Protein AF-F0GBM0-F1 (afdb_monomer)

Foldseek 3Di:
DPVLADQKDWDQDPVGIKMKGWDADPLFLQTAKIWTAFDADPPRPPGDIWMWGFDAALQSFGAFIATPVRHTQKGFDADQLFQTPDIDGDDDPDPPPPDDPPDDDPDPDPPDPDDDDQDTGRLWGQDPVVRWTDQAPFTHDSVVNWTPDFQPVHCQLPPGRTHQAPGSSLDGDSRSGLQWGWAADPDPVAGIEIEHECVQLVFQLVQQVVQVVVPADQKWFFAQPQLVVLVCQQCVPPDDDPQWDWHWPVHSRTPSGHHPTDIDTGHPSSRVVVVRSVCVNCVPPDGGGIYGYHYDHD

Solvent-accessible surface area (backbone atoms only — not comparable to full-atom values): 16810 Å² total; per-residue (Å²): 93,56,89,84,42,72,38,56,50,75,47,81,56,99,90,43,71,40,41,38,38,48,40,54,43,88,80,50,60,29,61,40,34,40,37,40,49,51,66,64,52,100,86,40,93,76,61,61,63,48,48,34,38,47,42,56,49,93,52,26,30,62,32,34,31,21,40,84,89,66,48,72,39,32,42,43,44,62,47,87,46,64,35,70,80,42,76,48,73,53,74,78,74,77,82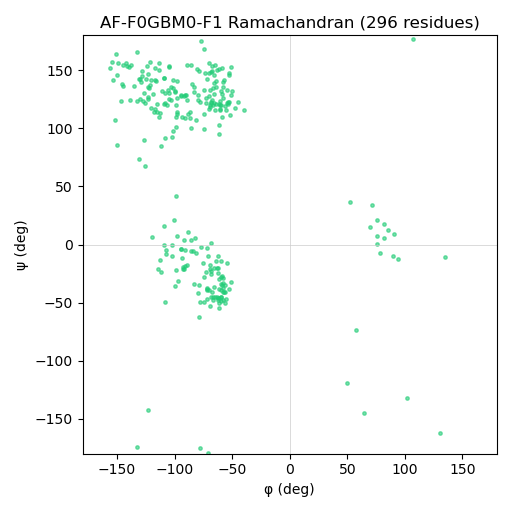,70,71,80,80,66,92,84,69,82,81,72,78,77,74,82,70,83,77,79,77,84,86,41,70,37,50,32,41,26,35,50,38,79,91,80,68,31,26,42,22,86,77,35,43,31,36,30,90,80,50,25,33,80,44,69,34,88,70,37,72,46,46,36,94,56,40,33,66,54,53,98,42,58,67,88,35,78,53,49,59,54,69,53,72,32,34,68,42,81,44,98,52,95,89,31,52,26,37,37,40,39,49,26,86,81,22,53,63,45,47,42,48,47,49,52,35,37,75,72,70,38,71,46,62,41,31,38,28,64,92,48,19,74,59,17,50,52,45,42,46,58,92,60,77,90,51,91,87,41,36,79,46,53,34,36,41,28,47,23,67,68,18,8,71,88,26,46,71,45,81,33,55,46,52,39,41,52,52,46,52,47,37,51,50,61,57,48,60,87,58,58,70,71,45,30,33,32,58,44,73,41,86,128

Secondary structure (DSSP, 8-state):
-BTTB--EEEEEETTEEEEEEEEE-TTSSSEEEEEE-----TT-TT---EEEEEEE-TTS-EEEEE-TTS-EEEEEEE-TTS-EEEEEE-PPPP-PPP--TT---PPPP----PPP--B-STT-EE-TTT--EEETTEEEETTTTEESSPPTTGGGG-S-TTB--S-TTT---SSS---EEEEE---SS-SEEEEEETTTSHHHHHHHHHHHHTT--SEEEB-GGGHHHHHHHHTTT---BTTBEEEEES-TTBTT-STT-EEEEE-HHHHHHHHHHHHHHTTTSPTT-EEEEEEE--

Mean predicted aligned error: 14.86 Å

Sequence (298 aa):
WDGMRLVQETYHDRRGEEALTYLYEANSYAPLARIDHATPAANDAEARDAVYYFHNDVSGLPEELTDADGELVWQARYKVWGNAVQEEWIARAPQQPAAAWGEVQTAATPGHVPRPQNLRFQGQYLDRETGLHYNTFRFYDPDIGRFINPDPIGLNGGHNLYRYTPNPITWIDPWGWAGCTLTKAKSKDYDYTLRLKRSEYPQTFGHISDAIGNGHADIVTVQRGSAKLNRKLSLAGIKTKAGMDRDEWPMAMFKEGGDGASVRYIDPSDNRGAGSSIGNALSDLPDGTRVKVEIFDE

Radius of gyration: 24.49 Å; Cα contacts (8 Å, |Δi|>4): 568; chains: 1; bounding box: 62×50×73 Å

Structure (mmCIF, N/CA/C/O backbone):
data_AF-F0GBM0-F1
#
_entry.id   AF-F0GBM0-F1
#
loop_
_atom_site.group_PDB
_atom_site.id
_atom_site.type_symbol
_atom_site.label_atom_id
_atom_site.label_alt_id
_atom_site.label_comp_id
_atom_site.label_asym_id
_atom_site.label_entity_id
_atom_site.label_seq_id
_atom_site.pdbx_PDB_ins_code
_atom_site.Cartn_x
_atom_site.Cartn_y
_atom_site.Cartn_z
_atom_site.occupancy
_atom_site.B_iso_or_equiv
_atom_site.auth_seq_id
_atom_site.auth_comp_id
_atom_site.auth_asym_id
_atom_site.auth_atom_id
_atom_site.pdbx_PDB_model_num
ATOM 1 N N . TRP A 1 1 ? 18.343 4.524 -3.487 1.00 80.00 1 TRP A N 1
ATOM 2 C CA . TRP A 1 1 ? 16.974 4.763 -2.992 1.00 80.00 1 TRP A CA 1
ATOM 3 C C . TRP A 1 1 ? 16.584 6.197 -3.300 1.00 80.00 1 TRP A C 1
ATOM 5 O O . TRP A 1 1 ? 17.441 7.064 -3.172 1.00 80.00 1 TRP A O 1
ATOM 15 N N . ASP A 1 2 ? 15.341 6.428 -3.718 1.00 73.69 2 ASP A N 1
ATOM 16 C CA . ASP A 1 2 ? 14.721 7.759 -3.794 1.00 73.69 2 ASP A CA 1
ATOM 17 C C . ASP A 1 2 ? 13.525 7.773 -2.840 1.00 73.69 2 ASP A C 1
ATOM 19 O O . ASP A 1 2 ? 12.586 6.980 -2.981 1.00 73.69 2 ASP A O 1
ATOM 23 N N . GLY A 1 3 ? 13.620 8.588 -1.789 1.00 77.00 3 GLY A N 1
ATOM 24 C CA . GLY A 1 3 ? 12.786 8.437 -0.601 1.00 77.00 3 GLY A CA 1
ATOM 25 C C . GLY A 1 3 ? 12.805 6.988 -0.099 1.00 77.00 3 GLY A C 1
ATOM 26 O O . GLY A 1 3 ? 13.861 6.442 0.219 1.00 77.00 3 GLY A O 1
ATOM 27 N N . MET A 1 4 ? 11.629 6.360 -0.074 1.00 72.56 4 MET A N 1
ATOM 28 C CA . MET A 1 4 ? 11.432 4.985 0.404 1.00 72.56 4 MET A C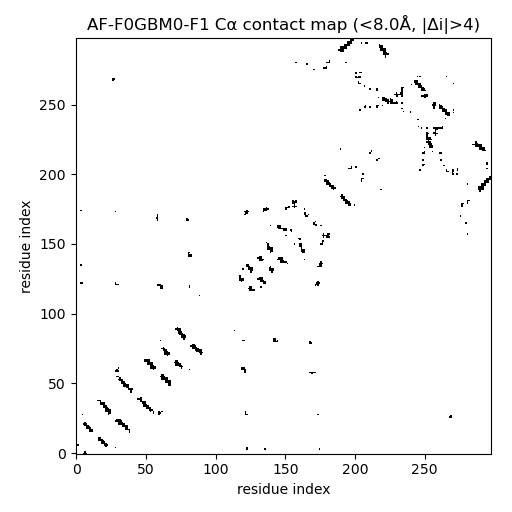A 1
ATOM 29 C C . MET A 1 4 ? 11.398 3.935 -0.717 1.00 72.56 4 MET A C 1
ATOM 31 O O . MET A 1 4 ? 11.086 2.778 -0.453 1.00 72.56 4 MET A O 1
ATOM 35 N N . ARG A 1 5 ? 11.682 4.307 -1.972 1.00 81.38 5 ARG A N 1
ATOM 36 C CA . ARG A 1 5 ? 11.683 3.374 -3.109 1.00 81.38 5 ARG A CA 1
ATOM 37 C C . ARG A 1 5 ? 13.102 2.994 -3.519 1.00 81.38 5 ARG A C 1
ATOM 39 O O . ARG A 1 5 ? 13.994 3.847 -3.619 1.00 81.38 5 ARG A O 1
ATOM 46 N N . LEU A 1 6 ? 13.321 1.704 -3.767 1.00 89.44 6 LEU A N 1
ATOM 47 C CA . LEU A 1 6 ? 14.599 1.208 -4.265 1.00 89.44 6 LEU A CA 1
ATOM 48 C C . LEU A 1 6 ? 14.723 1.580 -5.739 1.00 89.44 6 LEU A C 1
ATOM 50 O O . LEU A 1 6 ? 14.167 0.919 -6.594 1.00 89.44 6 LEU A O 1
ATOM 54 N N . VAL A 1 7 ? 15.452 2.646 -6.049 1.00 91.75 7 VAL A N 1
ATOM 55 C CA . VAL A 1 7 ? 15.632 3.069 -7.449 1.00 91.75 7 VAL A CA 1
ATOM 56 C C . VAL A 1 7 ? 16.739 2.300 -8.151 1.00 91.75 7 VAL A C 1
ATOM 58 O O . VAL A 1 7 ? 16.643 2.057 -9.347 1.00 91.75 7 VAL A O 1
ATOM 61 N N . GLN A 1 8 ? 17.795 1.927 -7.432 1.00 94.06 8 GLN A N 1
ATOM 62 C CA . GLN A 1 8 ? 18.944 1.285 -8.047 1.00 94.06 8 GLN A CA 1
ATOM 63 C C . GLN A 1 8 ? 19.683 0.391 -7.057 1.00 94.06 8 GLN A C 1
ATOM 65 O O . GLN A 1 8 ? 19.855 0.765 -5.894 1.00 94.06 8 GLN A O 1
ATOM 70 N N . GLU A 1 9 ? 20.148 -0.747 -7.555 1.00 91.94 9 GLU A N 1
ATOM 71 C CA . GLU A 1 9 ? 21.177 -1.573 -6.935 1.00 91.94 9 GLU A CA 1
ATOM 72 C C . GLU A 1 9 ? 22.459 -1.483 -7.749 1.00 91.94 9 GLU A C 1
ATOM 74 O O . GLU A 1 9 ? 22.417 -1.451 -8.977 1.00 91.94 9 GLU A O 1
ATOM 79 N N . THR A 1 10 ? 23.595 -1.483 -7.062 1.00 90.12 10 THR A N 1
ATOM 80 C CA . THR A 1 10 ? 24.907 -1.524 -7.698 1.00 90.12 10 THR A CA 1
ATOM 81 C C . THR A 1 10 ? 25.667 -2.728 -7.163 1.00 90.12 10 THR A C 1
ATOM 83 O O . THR A 1 10 ? 25.816 -2.897 -5.952 1.00 90.12 10 THR A O 1
ATOM 86 N N . TYR A 1 11 ? 26.153 -3.559 -8.075 1.00 84.44 11 TYR A N 1
ATOM 87 C CA . TYR A 1 11 ? 26.990 -4.711 -7.796 1.00 84.44 11 TYR A CA 1
ATOM 88 C C . TYR A 1 11 ? 28.423 -4.375 -8.185 1.00 84.44 11 TYR A C 1
ATOM 90 O O . TYR A 1 11 ? 28.690 -3.912 -9.291 1.00 84.44 11 TYR A O 1
ATOM 98 N N . HIS A 1 12 ? 29.351 -4.643 -7.272 1.00 82.94 12 HIS A N 1
ATOM 99 C CA . HIS A 1 12 ? 30.779 -4.542 -7.538 1.00 82.94 12 HIS A CA 1
ATOM 100 C C . HIS A 1 12 ? 31.378 -5.940 -7.475 1.00 82.94 12 HIS A C 1
ATOM 102 O O . HIS A 1 12 ? 31.473 -6.538 -6.402 1.00 82.94 12 HIS A O 1
ATOM 108 N N . ASP A 1 13 ? 31.783 -6.473 -8.623 1.00 74.12 13 ASP A N 1
ATOM 109 C CA . ASP A 1 13 ? 32.469 -7.756 -8.682 1.00 74.12 13 ASP A CA 1
ATOM 110 C C . ASP A 1 13 ? 33.721 -7.697 -9.568 1.00 74.12 13 ASP A C 1
ATOM 112 O O . ASP A 1 13 ? 34.163 -6.639 -10.017 1.00 74.12 13 ASP A O 1
ATOM 116 N N . ARG A 1 14 ? 34.360 -8.853 -9.783 1.00 69.12 14 ARG A N 1
ATOM 117 C CA . ARG A 1 14 ? 35.602 -8.945 -10.568 1.00 69.12 14 ARG A CA 1
ATOM 118 C C . ARG A 1 14 ? 35.433 -8.550 -12.042 1.00 69.12 14 ARG A C 1
ATOM 120 O O . ARG A 1 14 ? 36.444 -8.391 -12.719 1.00 69.12 14 ARG A O 1
ATOM 127 N N . ARG A 1 15 ? 34.200 -8.454 -12.546 1.00 65.25 15 ARG A N 1
ATOM 128 C CA . ARG A 1 15 ? 33.852 -8.074 -13.923 1.00 65.25 15 ARG A CA 1
ATOM 129 C C . ARG A 1 15 ? 33.577 -6.576 -14.066 1.00 65.25 15 ARG A C 1
ATOM 131 O O . ARG A 1 15 ? 33.546 -6.098 -15.193 1.00 65.25 15 ARG A O 1
ATOM 138 N N . GLY A 1 16 ? 33.450 -5.847 -12.958 1.00 71.75 16 GLY A N 1
ATOM 139 C CA . GLY A 1 16 ? 33.248 -4.404 -12.944 1.00 71.75 16 GLY A CA 1
ATOM 140 C C . GLY A 1 16 ? 32.092 -3.983 -12.046 1.00 71.75 16 GLY A C 1
ATOM 141 O O . GLY A 1 16 ? 31.663 -4.718 -11.155 1.00 71.75 16 GLY A O 1
ATOM 142 N N . GLU A 1 17 ? 31.632 -2.759 -12.280 1.00 80.00 17 GLU A N 1
ATOM 143 C CA . GLU A 1 17 ? 30.407 -2.230 -11.697 1.00 80.00 17 GLU A CA 1
ATOM 144 C C . GLU A 1 17 ? 29.236 -2.530 -12.635 1.00 80.00 17 GLU A C 1
ATOM 146 O O . GLU A 1 17 ? 29.291 -2.234 -13.832 1.00 80.00 17 GLU A O 1
ATOM 151 N N . GLU A 1 18 ? 28.189 -3.125 -12.079 1.00 82.31 18 GLU A N 1
ATOM 152 C CA . GLU A 1 18 ? 26.922 -3.374 -12.755 1.00 82.31 18 GLU A CA 1
ATOM 153 C C . GLU A 1 18 ? 25.811 -2.703 -11.956 1.00 82.31 18 GLU A C 1
ATOM 155 O O . GLU A 1 18 ? 25.765 -2.818 -10.729 1.00 82.31 18 GLU A O 1
ATOM 160 N N . ALA A 1 19 ? 24.913 -2.003 -12.641 1.00 89.62 19 ALA A N 1
ATOM 161 C CA . ALA A 1 19 ? 23.789 -1.327 -12.013 1.00 89.62 19 ALA A CA 1
ATOM 162 C C . ALA A 1 19 ? 22.465 -1.932 -12.491 1.00 89.62 19 ALA A C 1
ATOM 164 O O . ALA A 1 19 ? 22.296 -2.222 -13.672 1.00 89.62 19 ALA A O 1
ATOM 165 N N . LEU A 1 20 ? 21.512 -2.069 -11.574 1.00 93.00 20 LEU A N 1
ATOM 166 C CA . LEU A 1 20 ? 20.130 -2.453 -11.848 1.00 93.00 20 LEU A CA 1
ATOM 167 C C . LEU A 1 20 ? 19.231 -1.292 -11.440 1.00 93.00 20 LEU A C 1
ATOM 169 O O . LEU A 1 20 ? 19.191 -0.958 -10.258 1.00 93.00 20 LEU A O 1
ATOM 173 N N . THR A 1 21 ? 18.504 -0.679 -12.369 1.00 95.00 21 THR A N 1
ATOM 174 C CA . THR A 1 21 ? 17.532 0.382 -12.064 1.00 95.00 21 THR A CA 1
ATOM 175 C C . THR A 1 21 ? 16.116 -0.169 -12.067 1.00 95.00 21 THR A C 1
ATOM 177 O O . THR A 1 21 ? 15.721 -0.869 -12.995 1.00 95.00 21 THR A O 1
ATOM 180 N N . TYR A 1 22 ? 15.327 0.191 -11.059 1.00 95.50 22 TYR A N 1
ATOM 181 C CA . TYR A 1 22 ? 13.931 -0.210 -10.930 1.00 95.50 22 TYR A CA 1
ATOM 182 C C . TYR A 1 22 ? 12.999 0.952 -11.246 1.00 95.50 22 TYR A C 1
ATOM 184 O O . TYR A 1 22 ? 13.153 2.069 -10.747 1.00 95.50 22 TYR A O 1
ATOM 192 N N . LEU A 1 23 ? 11.995 0.656 -12.060 1.00 95.19 23 LEU A N 1
ATOM 193 C CA . LEU A 1 23 ? 10.883 1.531 -12.385 1.00 95.19 23 LEU A CA 1
ATOM 194 C C . LEU A 1 23 ? 9.627 0.977 -11.723 1.00 95.19 23 LEU A C 1
ATOM 196 O O . LEU A 1 23 ? 9.427 -0.234 -11.678 1.00 95.19 23 LEU A O 1
ATOM 200 N N . TYR A 1 24 ? 8.770 1.868 -11.242 1.00 92.81 24 TYR A N 1
ATOM 201 C CA . TYR A 1 24 ? 7.545 1.526 -10.524 1.00 92.81 24 TYR A CA 1
ATOM 202 C C . TYR A 1 24 ? 6.333 2.096 -11.244 1.00 92.81 24 TYR A C 1
ATOM 204 O O . TYR A 1 24 ? 6.436 3.090 -11.969 1.00 92.81 24 TYR A O 1
ATOM 212 N N . GLU A 1 25 ? 5.171 1.499 -11.001 1.00 90.25 25 GLU A N 1
ATOM 213 C CA . GLU A 1 25 ? 3.908 2.109 -11.396 1.00 90.25 25 GLU A CA 1
ATOM 214 C C . GLU A 1 25 ? 3.740 3.494 -10.742 1.00 90.25 25 GLU A C 1
ATOM 216 O O . GLU A 1 25 ? 4.272 3.788 -9.662 1.00 90.25 25 GLU A O 1
ATOM 221 N N . ALA A 1 26 ? 2.993 4.374 -11.412 1.00 81.00 26 ALA A N 1
ATOM 222 C CA . ALA A 1 26 ? 2.780 5.735 -10.938 1.00 81.00 26 ALA A CA 1
ATOM 223 C C . ALA A 1 26 ? 2.150 5.731 -9.536 1.00 81.00 26 ALA A C 1
ATOM 225 O O . ALA A 1 26 ? 1.108 5.118 -9.317 1.00 81.00 26 ALA A O 1
ATOM 226 N N . ASN A 1 27 ? 2.790 6.440 -8.601 1.00 73.75 27 ASN A N 1
ATOM 227 C CA . ASN A 1 27 ? 2.370 6.547 -7.199 1.00 73.75 27 ASN A CA 1
ATOM 228 C C . ASN A 1 27 ? 2.140 5.184 -6.520 1.00 73.75 27 ASN A C 1
ATOM 230 O O . ASN A 1 27 ? 1.241 5.029 -5.706 1.00 73.75 27 ASN A O 1
ATOM 234 N N . SER A 1 28 ? 2.957 4.189 -6.857 1.00 81.19 28 SER A N 1
ATOM 235 C CA . SER A 1 28 ? 2.875 2.840 -6.303 1.00 81.19 28 SER A CA 1
ATOM 236 C C . SER A 1 28 ? 4.256 2.343 -5.876 1.00 81.19 28 SER A C 1
ATOM 238 O O . SER A 1 28 ? 5.291 2.912 -6.244 1.00 81.19 28 SER A O 1
ATOM 240 N N . TYR A 1 29 ? 4.261 1.268 -5.091 1.00 85.94 29 TYR A N 1
ATOM 241 C CA . TYR A 1 29 ? 5.447 0.470 -4.781 1.00 85.94 29 TYR A CA 1
ATOM 242 C C . TYR A 1 29 ? 5.477 -0.834 -5.591 1.00 85.94 29 TYR A C 1
ATOM 244 O O . TYR A 1 29 ? 6.433 -1.598 -5.467 1.00 85.94 29 TYR A O 1
ATOM 252 N N . ALA A 1 30 ? 4.463 -1.082 -6.429 1.00 91.00 30 ALA A N 1
ATOM 253 C CA . ALA A 1 30 ? 4.453 -2.183 -7.382 1.00 91.00 30 ALA A CA 1
ATOM 254 C C . ALA A 1 30 ? 5.501 -1.926 -8.482 1.00 91.00 30 ALA A C 1
ATOM 256 O O . ALA A 1 30 ? 5.467 -0.866 -9.128 1.00 91.00 30 ALA A O 1
ATOM 257 N N . PRO A 1 31 ? 6.465 -2.840 -8.676 1.00 95.12 31 PRO A N 1
ATOM 258 C CA . PRO A 1 31 ? 7.494 -2.669 -9.687 1.00 95.12 31 PRO A CA 1
ATOM 259 C C . PRO A 1 31 ? 6.909 -2.857 -11.086 1.00 95.12 31 PRO A C 1
ATOM 261 O O . PRO A 1 31 ? 6.054 -3.704 -11.308 1.00 95.12 31 PRO A O 1
ATOM 264 N N . LEU A 1 32 ? 7.381 -2.056 -12.032 1.00 96.00 32 LEU A N 1
ATOM 265 C CA . LEU A 1 32 ? 6.931 -2.051 -13.421 1.00 96.00 32 LEU A CA 1
ATOM 266 C C . LEU A 1 32 ? 7.992 -2.642 -14.349 1.00 96.00 32 LEU A C 1
ATOM 268 O O . LEU A 1 32 ? 7.696 -3.501 -15.176 1.00 96.00 32 LEU A O 1
ATOM 272 N N . ALA A 1 33 ? 9.235 -2.181 -14.220 1.00 96.06 33 ALA A N 1
ATOM 273 C CA . ALA A 1 33 ? 10.338 -2.647 -15.051 1.00 96.06 33 ALA A CA 1
ATOM 274 C C . ALA A 1 33 ? 11.672 -2.594 -14.302 1.00 96.06 33 ALA A C 1
ATOM 276 O O . ALA A 1 33 ? 11.837 -1.822 -13.356 1.00 96.06 33 ALA A O 1
ATOM 277 N N . ARG A 1 34 ? 12.629 -3.409 -14.743 1.00 94.69 34 ARG A N 1
ATOM 278 C CA . ARG A 1 34 ? 14.030 -3.383 -14.318 1.00 94.69 34 ARG A CA 1
ATOM 279 C C . ARG A 1 34 ? 14.914 -3.159 -15.537 1.00 94.69 34 ARG A C 1
ATOM 281 O O . ARG A 1 34 ? 14.673 -3.753 -16.583 1.00 94.69 34 ARG A O 1
ATOM 288 N N . ILE A 1 35 ? 15.918 -2.309 -15.395 1.00 92.69 35 ILE A N 1
ATOM 289 C CA . ILE A 1 35 ? 16.931 -2.049 -16.414 1.00 92.69 35 ILE A CA 1
ATOM 290 C C . ILE A 1 35 ? 18.264 -2.519 -15.849 1.00 92.69 35 ILE A C 1
ATOM 292 O O . ILE A 1 35 ? 18.747 -1.953 -14.868 1.00 92.69 35 ILE A O 1
ATOM 296 N N . ASP A 1 36 ? 18.836 -3.549 -16.459 1.00 90.19 36 ASP A N 1
ATOM 297 C CA . ASP A 1 36 ? 20.177 -4.029 -16.152 1.00 90.19 36 ASP A CA 1
ATOM 298 C C . ASP A 1 36 ? 21.142 -3.292 -17.090 1.00 90.19 36 ASP A C 1
ATOM 300 O O . ASP A 1 36 ? 21.133 -3.510 -18.306 1.00 90.19 36 ASP A O 1
ATOM 304 N N . HIS A 1 37 ? 21.932 -2.378 -16.525 1.00 87.06 37 HIS A N 1
ATOM 305 C CA . HIS A 1 37 ? 22.841 -1.520 -17.283 1.00 87.06 37 HIS A CA 1
ATOM 306 C C . HIS A 1 37 ? 24.026 -2.325 -17.797 1.00 87.06 37 HIS A C 1
ATOM 308 O O . HIS A 1 37 ? 24.728 -2.980 -17.019 1.00 87.06 37 HIS A O 1
ATOM 314 N N . ALA A 1 38 ? 24.274 -2.259 -19.101 1.00 76.12 38 ALA A N 1
ATOM 315 C CA . ALA A 1 38 ? 25.374 -3.000 -19.692 1.00 76.12 38 ALA A CA 1
ATOM 316 C C . ALA A 1 38 ? 26.719 -2.349 -19.350 1.00 76.12 38 ALA A C 1
ATOM 318 O O . ALA A 1 38 ? 26.911 -1.147 -19.527 1.00 76.12 38 ALA A O 1
ATOM 319 N N . THR A 1 39 ? 27.690 -3.152 -18.913 1.00 67.38 39 THR A N 1
ATOM 320 C CA . THR A 1 39 ? 29.078 -2.699 -18.769 1.00 67.38 39 THR A CA 1
ATOM 321 C C . THR A 1 39 ? 29.790 -2.884 -20.116 1.00 67.38 39 THR A C 1
ATOM 323 O O . THR A 1 39 ? 29.977 -4.028 -20.539 1.00 67.38 39 THR A O 1
ATOM 326 N N . PRO A 1 40 ? 30.214 -1.813 -20.815 1.00 61.28 40 PRO A N 1
ATOM 327 C CA . PRO A 1 40 ? 30.902 -1.960 -22.092 1.00 61.28 40 PRO A CA 1
ATOM 328 C C . PRO A 1 40 ? 32.236 -2.680 -21.880 1.00 61.28 40 PRO A C 1
ATOM 330 O O . PRO A 1 40 ? 33.103 -2.203 -21.142 1.00 61.28 40 PRO A O 1
ATOM 333 N N . ALA A 1 41 ? 32.431 -3.829 -22.527 1.00 60.19 41 ALA A N 1
ATOM 334 C CA . ALA A 1 41 ? 33.762 -4.413 -22.615 1.00 60.19 41 ALA A CA 1
ATOM 335 C C . ALA A 1 41 ? 34.638 -3.510 -23.499 1.00 60.19 41 ALA A C 1
ATOM 337 O O . ALA A 1 41 ? 34.148 -2.903 -24.448 1.00 60.19 41 ALA A O 1
ATOM 338 N N . ALA A 1 42 ? 35.952 -3.463 -23.248 1.00 57.09 42 ALA A N 1
ATOM 339 C CA . ALA A 1 42 ? 36.892 -2.613 -23.998 1.00 57.09 42 ALA A CA 1
ATOM 340 C C . ALA A 1 42 ? 36.857 -2.808 -25.533 1.00 57.09 42 ALA A C 1
ATOM 342 O O . ALA A 1 42 ? 37.353 -1.959 -26.270 1.00 57.09 42 ALA A O 1
ATOM 343 N N . ASN A 1 43 ? 36.261 -3.909 -26.006 1.00 54.25 43 ASN A N 1
ATOM 344 C CA . ASN A 1 43 ? 36.183 -4.296 -27.411 1.00 54.25 43 ASN A CA 1
ATOM 345 C C . ASN A 1 43 ? 34.738 -4.420 -27.930 1.00 54.25 43 ASN A C 1
ATOM 347 O O . ASN A 1 43 ? 34.555 -4.885 -29.052 1.00 54.25 43 ASN A O 1
ATOM 351 N N . ASP A 1 44 ? 33.729 -4.055 -27.133 1.00 55.44 44 ASP A N 1
ATOM 352 C CA . ASP A 1 44 ? 32.318 -4.190 -27.500 1.00 55.44 44 ASP A CA 1
ATOM 353 C C . ASP A 1 44 ? 31.591 -2.850 -27.334 1.00 55.44 44 ASP A C 1
ATOM 355 O O . ASP A 1 44 ? 31.096 -2.495 -26.263 1.00 55.44 44 ASP A O 1
ATOM 359 N N . ALA A 1 45 ? 31.591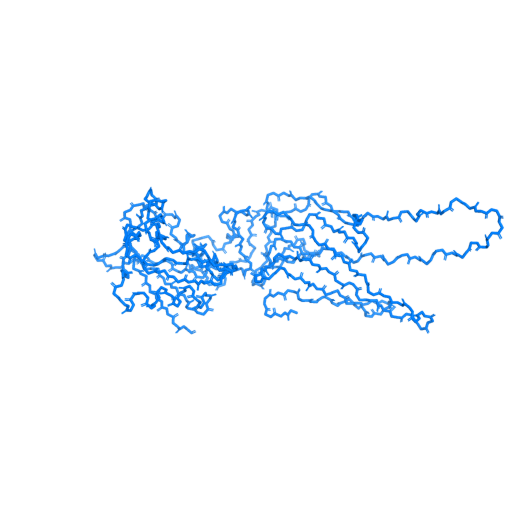 -2.070 -28.417 1.00 55.75 45 ALA A N 1
ATOM 360 C CA . ALA A 1 45 ? 30.957 -0.756 -28.481 1.00 55.75 45 ALA A CA 1
ATOM 361 C C . ALA A 1 45 ? 29.422 -0.828 -28.625 1.00 55.75 45 ALA A C 1
ATOM 363 O O . ALA A 1 45 ? 28.777 0.218 -28.657 1.00 55.75 45 ALA A O 1
ATOM 364 N N . GLU A 1 46 ? 28.840 -2.030 -28.720 1.00 58.56 46 GLU A N 1
ATOM 365 C CA . GLU A 1 46 ? 27.398 -2.249 -28.895 1.00 58.56 46 GLU A CA 1
ATOM 366 C C . GLU A 1 46 ? 26.716 -2.834 -27.650 1.00 58.56 46 GLU A C 1
ATOM 368 O O . GLU A 1 46 ? 25.579 -3.299 -27.737 1.00 58.56 46 GLU A O 1
ATOM 373 N N . ALA A 1 47 ? 27.366 -2.790 -26.484 1.00 64.69 47 ALA A N 1
ATOM 374 C CA . ALA A 1 47 ? 26.749 -3.187 -25.223 1.00 64.69 47 ALA A CA 1
ATOM 375 C C . ALA A 1 47 ? 25.454 -2.378 -24.982 1.00 64.69 47 ALA A C 1
ATOM 377 O O . ALA A 1 47 ? 25.480 -1.148 -24.918 1.00 64.69 47 ALA A O 1
ATOM 378 N N . ARG A 1 48 ? 24.312 -3.073 -24.892 1.00 72.69 48 ARG A N 1
ATOM 379 C CA . ARG A 1 48 ? 22.981 -2.482 -24.686 1.00 72.69 48 ARG A CA 1
ATOM 380 C C . ARG A 1 48 ? 22.392 -2.949 -23.370 1.00 72.69 48 ARG A C 1
ATOM 382 O O . ARG A 1 48 ? 22.499 -4.129 -23.042 1.00 72.69 48 ARG A O 1
ATOM 389 N N . ASP A 1 49 ? 21.719 -2.032 -22.689 1.00 85.38 49 ASP A N 1
ATOM 390 C CA . ASP A 1 49 ? 20.965 -2.334 -21.477 1.00 85.38 49 ASP A CA 1
ATOM 391 C C . ASP A 1 49 ? 19.900 -3.398 -21.753 1.00 85.38 49 ASP A C 1
ATOM 393 O O . ASP A 1 49 ? 19.229 -3.382 -22.792 1.00 85.38 49 ASP A O 1
ATOM 397 N N . ALA A 1 50 ? 19.731 -4.313 -20.803 1.00 86.12 50 ALA A N 1
ATOM 398 C CA . ALA A 1 50 ? 18.658 -5.293 -20.840 1.00 86.12 50 ALA A CA 1
ATOM 399 C C . ALA A 1 50 ? 17.467 -4.770 -20.033 1.00 86.12 50 ALA A C 1
ATOM 401 O O . ALA A 1 50 ? 17.611 -4.381 -18.875 1.00 86.12 50 ALA A O 1
ATOM 402 N N . VAL A 1 51 ? 16.282 -4.765 -20.644 1.00 90.50 51 VAL A N 1
ATOM 403 C CA . VAL A 1 51 ? 15.043 -4.320 -19.997 1.00 90.50 51 VAL A CA 1
ATOM 404 C C . VAL A 1 51 ? 14.162 -5.526 -19.711 1.00 90.50 51 VAL A C 1
ATOM 406 O O . VAL A 1 51 ? 13.897 -6.332 -20.603 1.00 90.50 51 VAL A O 1
ATOM 409 N N . TYR A 1 52 ? 13.687 -5.607 -18.473 1.00 93.75 52 TYR A N 1
ATOM 410 C CA . TYR A 1 52 ? 12.771 -6.630 -17.993 1.00 93.75 52 TYR A CA 1
ATOM 411 C C . TYR A 1 52 ? 11.488 -5.992 -17.470 1.00 93.75 52 TYR A C 1
ATOM 413 O O . TYR A 1 52 ? 11.532 -4.952 -16.812 1.00 93.75 52 TYR A O 1
ATOM 421 N N . TYR A 1 53 ? 10.353 -6.630 -17.718 1.00 96.38 53 TYR A N 1
ATOM 422 C CA . TYR A 1 53 ? 9.032 -6.167 -17.302 1.00 96.38 53 TYR A CA 1
ATOM 423 C C . TYR A 1 53 ? 8.473 -7.083 -16.228 1.00 96.38 53 TYR A C 1
ATOM 425 O O . TYR A 1 53 ? 8.507 -8.301 -16.379 1.00 96.38 53 TYR A O 1
ATOM 433 N N . PHE A 1 54 ? 7.968 -6.486 -15.154 1.00 97.12 54 PHE A N 1
ATOM 434 C CA . PHE A 1 54 ? 7.359 -7.214 -14.050 1.00 97.12 54 PHE A CA 1
ATOM 435 C C . PHE A 1 54 ? 5.905 -7.553 -14.343 1.00 97.12 54 PHE A C 1
ATOM 437 O O . PHE A 1 54 ? 5.129 -6.684 -14.742 1.00 97.12 54 PHE A O 1
ATOM 444 N N . HIS A 1 55 ? 5.528 -8.791 -14.036 1.00 96.31 55 HIS A N 1
ATOM 445 C CA . HIS A 1 55 ? 4.134 -9.202 -13.912 1.00 96.31 55 HIS A CA 1
ATOM 446 C C . HIS A 1 55 ? 3.877 -9.531 -12.447 1.00 96.31 55 HIS A C 1
ATOM 448 O O . HIS A 1 55 ? 4.476 -10.449 -11.881 1.00 96.31 55 HIS A O 1
ATOM 454 N N . ASN A 1 56 ? 3.034 -8.716 -11.821 1.00 94.81 56 ASN A N 1
ATOM 455 C CA . ASN A 1 56 ? 2.772 -8.782 -10.390 1.00 94.81 56 ASN A CA 1
ATOM 456 C C . ASN A 1 56 ? 1.405 -9.406 -10.104 1.00 94.81 56 ASN A C 1
ATOM 458 O O . ASN A 1 56 ? 0.468 -9.261 -10.894 1.00 94.81 56 ASN A O 1
ATOM 462 N N . ASP A 1 57 ? 1.264 -10.004 -8.923 1.00 90.56 57 ASP A N 1
ATOM 463 C CA . ASP A 1 57 ? -0.041 -10.387 -8.394 1.00 90.56 57 ASP A CA 1
ATOM 464 C C . ASP A 1 57 ? -0.877 -9.159 -7.957 1.00 90.56 57 ASP A C 1
ATOM 466 O O . ASP A 1 57 ? -0.455 -8.001 -8.026 1.00 90.56 57 ASP A O 1
ATOM 470 N N . VAL A 1 58 ? -2.085 -9.407 -7.437 1.00 84.56 58 VAL A N 1
ATOM 471 C CA . VAL A 1 58 ? -3.003 -8.351 -6.962 1.00 84.56 58 VAL A CA 1
ATOM 472 C C . VAL A 1 58 ? -2.472 -7.523 -5.786 1.00 84.56 58 VAL A C 1
ATOM 474 O O . VAL A 1 58 ? -2.975 -6.427 -5.539 1.00 84.56 58 VAL A O 1
ATOM 477 N N . SER A 1 59 ? -1.488 -8.040 -5.050 1.00 82.56 59 SER A N 1
ATOM 478 C CA . SER A 1 59 ? -0.818 -7.355 -3.942 1.00 82.56 59 SER A CA 1
ATOM 479 C C . SER A 1 59 ? 0.414 -6.566 -4.404 1.00 82.56 59 SER A C 1
ATOM 481 O O . SER A 1 59 ? 0.999 -5.820 -3.615 1.00 82.56 59 SER A O 1
ATOM 483 N N . GLY A 1 60 ? 0.784 -6.666 -5.686 1.00 89.62 60 GLY A N 1
ATOM 484 C CA . GLY A 1 60 ? 1.986 -6.069 -6.261 1.00 89.62 60 GLY A CA 1
ATOM 485 C C . GLY A 1 60 ? 3.253 -6.900 -6.032 1.00 89.62 60 GLY A C 1
ATOM 486 O O . GLY A 1 60 ? 4.347 -6.353 -6.145 1.00 89.62 60 GLY A O 1
ATOM 487 N N . LEU A 1 61 ? 3.115 -8.183 -5.680 1.00 92.75 61 LEU A N 1
ATOM 488 C CA . LEU A 1 61 ? 4.219 -9.127 -5.514 1.00 92.75 61 LEU A CA 1
ATOM 489 C C . LEU A 1 61 ? 4.673 -9.646 -6.892 1.00 92.75 61 LEU A C 1
ATOM 491 O O . LEU A 1 61 ? 3.840 -10.189 -7.618 1.00 92.75 61 LEU A O 1
ATOM 495 N N . PRO A 1 62 ? 5.961 -9.524 -7.259 1.00 96.12 62 PRO A N 1
ATOM 496 C CA . PRO A 1 62 ? 6.484 -10.030 -8.531 1.00 96.12 62 PRO A CA 1
ATOM 497 C C . PRO A 1 62 ? 6.339 -11.543 -8.700 1.00 96.12 62 PRO A C 1
ATOM 499 O O . PRO A 1 62 ? 7.008 -12.289 -7.985 1.00 96.12 62 PRO A O 1
ATOM 502 N N . GLU A 1 63 ? 5.547 -11.999 -9.672 1.00 95.62 63 GLU A N 1
ATOM 503 C CA . GLU A 1 63 ? 5.411 -13.424 -10.020 1.00 95.62 63 GLU A CA 1
ATOM 504 C C . GLU A 1 63 ? 6.247 -13.802 -11.243 1.00 95.62 63 GLU A C 1
ATOM 506 O O . GLU A 1 63 ? 6.818 -14.890 -11.267 1.00 95.62 63 GLU A O 1
ATOM 511 N N . GLU A 1 64 ? 6.379 -12.910 -12.227 1.00 96.25 64 GLU A N 1
ATOM 512 C CA . GLU A 1 64 ? 7.112 -13.184 -13.468 1.00 96.25 64 GLU A CA 1
ATOM 513 C C . GLU A 1 64 ? 7.918 -11.964 -13.943 1.00 96.25 64 GLU A C 1
ATOM 515 O O . GLU A 1 64 ? 7.569 -10.812 -13.665 1.00 96.25 64 GLU A O 1
ATOM 520 N N . LEU A 1 65 ? 8.994 -12.221 -14.693 1.00 94.94 65 LEU A N 1
ATOM 521 C CA . LEU A 1 65 ? 9.690 -11.224 -15.505 1.00 94.94 65 LEU A CA 1
ATOM 522 C C . LEU A 1 65 ? 9.726 -11.674 -16.960 1.00 94.94 65 LEU A C 1
ATOM 524 O O . LEU A 1 65 ? 10.111 -12.812 -17.244 1.00 94.94 65 LEU A O 1
ATOM 528 N N . THR A 1 66 ? 9.436 -10.753 -17.873 1.00 93.62 66 THR A N 1
ATOM 529 C CA . THR A 1 66 ? 9.672 -10.944 -19.310 1.00 93.62 66 THR A CA 1
ATOM 530 C C . THR A 1 66 ? 10.740 -9.995 -19.833 1.00 93.62 66 THR A C 1
ATOM 532 O O . THR A 1 66 ? 10.882 -8.892 -19.311 1.00 93.62 66 THR A O 1
ATOM 535 N N . ASP A 1 67 ? 11.478 -10.394 -20.865 1.00 90.06 67 ASP A N 1
ATOM 536 C CA . ASP A 1 67 ? 12.403 -9.505 -21.576 1.00 90.06 67 ASP A CA 1
ATOM 537 C C . ASP A 1 67 ? 11.677 -8.549 -22.549 1.00 90.06 67 ASP A C 1
ATOM 539 O O . ASP A 1 67 ? 10.444 -8.484 -22.599 1.00 90.06 67 ASP A O 1
ATOM 543 N N . ALA A 1 68 ? 12.452 -7.778 -23.319 1.00 87.06 68 ALA A N 1
ATOM 544 C CA . ALA A 1 68 ? 11.943 -6.835 -24.316 1.00 87.06 68 ALA A CA 1
ATOM 545 C C . ALA A 1 68 ? 11.222 -7.487 -25.508 1.00 87.06 68 ALA A C 1
ATOM 547 O O . ALA A 1 68 ? 10.425 -6.814 -26.164 1.00 87.06 68 ALA A O 1
ATOM 548 N N . ASP A 1 69 ? 11.464 -8.774 -25.765 1.00 86.75 69 ASP A N 1
ATOM 549 C CA . ASP A 1 69 ? 10.754 -9.548 -26.785 1.00 86.75 69 ASP A CA 1
ATOM 550 C C . ASP A 1 69 ? 9.443 -10.147 -26.229 1.00 86.75 69 ASP A C 1
ATOM 552 O O . ASP A 1 69 ? 8.640 -10.696 -26.984 1.00 86.75 69 ASP A O 1
ATOM 556 N N . GLY A 1 70 ? 9.191 -9.998 -24.921 1.00 86.00 70 GLY A N 1
ATOM 557 C CA . GLY A 1 70 ? 8.028 -10.547 -24.224 1.00 86.00 70 GLY A CA 1
ATOM 558 C C . GLY A 1 70 ? 8.217 -11.991 -23.760 1.00 86.00 70 GLY A C 1
ATOM 559 O O . GLY A 1 70 ? 7.247 -12.632 -23.358 1.00 86.00 70 GLY A O 1
ATOM 560 N N . GLU A 1 71 ? 9.443 -12.511 -23.798 1.00 89.56 71 GLU A N 1
ATOM 561 C CA . GLU A 1 71 ? 9.743 -13.884 -23.405 1.00 89.56 71 GLU A CA 1
ATOM 562 C C . GLU A 1 71 ? 9.949 -13.987 -21.894 1.00 89.56 71 GLU A C 1
ATOM 564 O O . GLU A 1 71 ? 10.603 -13.142 -21.285 1.00 89.56 71 GLU A O 1
ATOM 569 N N . LEU A 1 72 ? 9.409 -15.042 -21.281 1.00 89.94 72 LEU A N 1
ATOM 570 C CA . LEU A 1 72 ? 9.524 -15.290 -19.844 1.00 89.94 72 LEU A CA 1
ATOM 571 C C . LEU A 1 72 ? 10.969 -15.658 -19.470 1.00 89.94 72 LEU A C 1
ATOM 573 O O . LEU A 1 72 ? 11.496 -16.672 -19.928 1.00 89.94 72 LEU A O 1
ATOM 577 N N . VAL A 1 73 ? 11.593 -14.862 -18.598 1.00 90.00 73 VAL A N 1
ATOM 578 C CA . VAL A 1 73 ? 12.995 -15.044 -18.171 1.00 90.00 73 VAL A CA 1
ATOM 579 C C . VAL A 1 73 ? 13.144 -15.400 -16.697 1.00 90.00 73 VAL A C 1
ATOM 581 O O . VAL A 1 73 ? 14.157 -15.975 -16.303 1.00 90.00 73 VAL A O 1
ATOM 584 N N . TRP A 1 74 ? 12.147 -15.097 -15.871 1.00 93.62 74 TRP A N 1
ATOM 585 C CA . TRP A 1 74 ? 12.130 -15.451 -14.455 1.00 93.62 74 TRP A CA 1
ATOM 586 C C . TRP A 1 74 ? 10.700 -15.648 -13.986 1.00 93.62 74 TRP A C 1
ATOM 588 O O . TRP A 1 74 ? 9.799 -14.945 -14.441 1.00 93.62 74 TRP A O 1
ATOM 598 N N . GLN A 1 75 ? 10.509 -16.575 -13.055 1.00 94.94 75 GLN A N 1
ATOM 599 C CA . GLN A 1 75 ? 9.236 -16.754 -12.375 1.00 94.94 75 GLN A CA 1
ATOM 600 C C . GLN A 1 75 ? 9.426 -17.173 -10.920 1.00 94.94 75 GLN A C 1
ATOM 602 O O . GLN A 1 75 ? 10.418 -17.816 -10.555 1.00 94.94 75 GLN A O 1
ATOM 607 N N . ALA A 1 76 ? 8.433 -16.861 -10.097 1.00 94.00 76 ALA A N 1
ATOM 608 C CA . ALA A 1 76 ? 8.363 -17.277 -8.712 1.00 94.00 76 ALA A CA 1
ATOM 609 C C . ALA A 1 76 ? 6.935 -17.627 -8.288 1.00 94.00 76 ALA A C 1
ATOM 611 O O . ALA A 1 76 ? 5.947 -17.171 -8.855 1.00 94.00 76 ALA A O 1
ATOM 612 N N . ARG A 1 77 ? 6.831 -18.453 -7.245 1.00 91.88 77 ARG A N 1
ATOM 613 C CA . ARG A 1 77 ? 5.570 -18.766 -6.567 1.00 91.88 77 ARG A CA 1
ATOM 614 C C . ARG A 1 77 ? 5.732 -18.568 -5.079 1.00 91.88 77 ARG A C 1
ATOM 616 O O . ARG A 1 77 ? 6.732 -19.000 -4.503 1.00 91.88 77 ARG A O 1
ATOM 623 N N . TYR A 1 78 ? 4.711 -18.004 -4.447 1.00 91.69 78 TYR A N 1
ATOM 624 C CA . TYR A 1 78 ? 4.773 -17.612 -3.045 1.00 91.69 78 TYR A CA 1
ATOM 625 C C . TYR A 1 78 ? 3.668 -18.248 -2.210 1.00 91.69 78 TYR A C 1
ATOM 627 O O . TYR A 1 78 ? 2.582 -18.576 -2.687 1.00 91.69 78 TYR A O 1
ATOM 635 N N . LYS A 1 79 ? 3.948 -18.401 -0.918 1.00 89.19 79 LYS A N 1
ATOM 636 C CA . LYS A 1 79 ? 2.916 -18.591 0.103 1.00 89.19 79 LYS A CA 1
ATOM 637 C C . LYS A 1 79 ? 2.206 -17.262 0.369 1.00 89.19 79 LYS A C 1
ATOM 639 O O . LYS A 1 79 ? 2.707 -16.193 0.043 1.00 89.19 79 LYS A O 1
ATOM 644 N N . VAL A 1 80 ? 1.088 -17.342 1.089 1.00 84.06 80 VAL A N 1
ATOM 645 C CA . VAL A 1 80 ? 0.236 -16.198 1.474 1.00 84.06 80 VAL A CA 1
ATOM 646 C C . VAL A 1 80 ? 1.006 -15.041 2.127 1.00 84.06 80 VAL A C 1
ATOM 648 O O . VAL A 1 80 ? 0.631 -13.888 1.959 1.00 84.06 80 VAL A O 1
ATOM 651 N N . TRP A 1 81 ? 2.075 -15.338 2.867 1.00 86.56 81 TRP A N 1
ATOM 652 C CA . TRP A 1 81 ? 2.897 -14.347 3.569 1.00 86.56 81 TRP A CA 1
ATOM 653 C C . TRP A 1 81 ? 4.200 -14.003 2.831 1.00 86.56 81 TRP A C 1
ATOM 655 O O . TRP A 1 81 ? 5.148 -13.509 3.426 1.00 86.56 81 TRP A O 1
ATOM 665 N N . GLY A 1 82 ? 4.262 -14.249 1.522 1.00 87.50 82 GLY A N 1
ATOM 666 C CA . GLY A 1 82 ? 5.359 -13.776 0.676 1.00 87.50 82 GLY A CA 1
ATOM 667 C C . GLY A 1 82 ? 6.616 -14.644 0.700 1.00 87.50 82 GLY A C 1
ATOM 668 O O . GLY A 1 82 ? 7.604 -14.276 0.073 1.00 87.50 82 GLY A O 1
ATOM 669 N N . ASN A 1 83 ? 6.606 -15.802 1.373 1.00 90.00 83 ASN A N 1
ATOM 670 C CA . ASN A 1 83 ? 7.721 -16.749 1.278 1.00 90.00 83 ASN A CA 1
ATOM 671 C C . ASN A 1 83 ? 7.697 -17.434 -0.099 1.00 90.00 83 ASN A C 1
ATOM 673 O O . ASN A 1 83 ? 6.707 -18.088 -0.438 1.00 90.00 83 ASN A O 1
ATOM 677 N N . ALA A 1 84 ? 8.786 -17.307 -0.859 1.00 87.31 84 ALA A N 1
ATOM 678 C CA . ALA A 1 84 ? 8.977 -17.978 -2.137 1.00 87.31 84 ALA A CA 1
ATOM 679 C C . ALA A 1 84 ? 9.162 -19.496 -1.951 1.00 87.31 84 ALA A C 1
ATOM 681 O O . ALA A 1 84 ? 10.122 -19.961 -1.342 1.00 87.31 84 ALA A O 1
ATOM 682 N N . VAL A 1 85 ? 8.249 -20.289 -2.513 1.00 89.00 85 VAL A N 1
ATOM 683 C CA . VAL A 1 85 ? 8.363 -21.761 -2.567 1.00 89.00 85 VAL A CA 1
ATOM 684 C C . VAL A 1 85 ? 9.039 -22.253 -3.839 1.00 89.00 85 VAL A C 1
ATOM 686 O O . VAL A 1 85 ? 9.536 -23.375 -3.873 1.00 89.00 85 VAL A O 1
ATOM 689 N N . GLN A 1 86 ? 9.048 -21.422 -4.876 1.00 87.00 86 GLN A N 1
ATOM 690 C CA . GLN A 1 86 ? 9.748 -21.659 -6.128 1.00 87.00 86 GLN A CA 1
ATOM 691 C C . GLN A 1 86 ? 10.255 -20.315 -6.643 1.00 87.00 86 GLN A C 1
ATOM 693 O O . GLN A 1 86 ? 9.521 -19.331 -6.603 1.00 87.00 86 GLN A O 1
ATOM 698 N N . GLU A 1 87 ? 11.495 -20.292 -7.117 1.00 89.94 87 GLU A N 1
ATOM 699 C CA . GLU A 1 87 ? 12.109 -19.160 -7.803 1.00 89.94 87 GLU A CA 1
ATOM 700 C C . GLU A 1 87 ? 13.071 -19.731 -8.847 1.00 89.94 87 GLU A C 1
ATOM 702 O O . GLU A 1 87 ? 13.957 -20.516 -8.500 1.00 89.94 87 GLU A O 1
ATOM 707 N N . GLU A 1 88 ? 12.903 -19.371 -10.118 1.00 88.31 88 GLU A N 1
ATOM 708 C CA . GLU A 1 88 ? 13.768 -19.867 -11.187 1.00 88.31 88 GLU A CA 1
ATOM 709 C C . GLU A 1 88 ? 13.993 -18.829 -12.286 1.00 88.31 88 GLU A C 1
ATOM 711 O O . GLU A 1 88 ? 13.073 -18.141 -12.723 1.00 88.31 88 GLU A O 1
ATOM 716 N N . TRP A 1 89 ? 15.243 -18.750 -12.746 1.00 85.19 89 TRP A N 1
ATOM 717 C CA . TRP A 1 89 ? 15.607 -18.071 -13.984 1.00 85.19 89 TRP A CA 1
ATOM 718 C C . TRP A 1 89 ? 15.521 -19.070 -15.133 1.00 85.19 89 TRP A C 1
ATOM 720 O O . TRP A 1 89 ? 16.163 -20.124 -15.103 1.00 85.19 89 TRP A O 1
ATOM 730 N N . ILE A 1 90 ? 14.740 -18.734 -16.151 1.00 81.62 90 ILE A N 1
ATOM 731 C CA . ILE A 1 90 ? 14.548 -19.568 -17.330 1.00 81.62 90 ILE A CA 1
ATOM 732 C C . ILE A 1 90 ? 15.674 -19.237 -18.306 1.00 81.62 90 ILE A C 1
ATOM 734 O O . ILE A 1 90 ? 15.664 -18.222 -19.000 1.00 81.62 90 ILE A O 1
ATOM 738 N N . ALA A 1 91 ? 16.698 -20.089 -18.332 1.00 61.62 91 ALA A N 1
ATOM 739 C CA . ALA A 1 91 ? 17.783 -19.955 -19.292 1.00 61.62 91 ALA A CA 1
ATOM 740 C C . ALA A 1 91 ? 17.262 -20.244 -20.708 1.00 61.62 91 ALA A C 1
ATOM 742 O O . ALA A 1 91 ? 16.775 -21.345 -20.981 1.00 61.62 91 ALA A O 1
ATOM 743 N N . ARG A 1 92 ? 17.445 -19.307 -21.649 1.00 56.56 92 ARG A N 1
ATOM 744 C CA . ARG A 1 92 ? 17.429 -19.668 -23.072 1.00 56.56 92 ARG A CA 1
ATOM 745 C C . ARG A 1 92 ? 18.567 -20.664 -23.304 1.00 56.56 92 ARG A C 1
ATOM 747 O O . ARG A 1 92 ? 19.740 -20.306 -23.212 1.00 56.56 92 ARG A O 1
ATOM 754 N N . ALA A 1 93 ? 18.237 -21.894 -23.695 1.00 39.31 93 ALA A N 1
ATOM 755 C CA . ALA A 1 93 ? 19.099 -22.570 -24.653 1.00 39.31 93 ALA A CA 1
ATOM 756 C C . ALA A 1 93 ? 19.059 -21.690 -25.911 1.00 39.31 93 ALA A C 1
ATOM 758 O O . ALA A 1 93 ? 17.954 -21.432 -26.399 1.00 39.31 93 ALA A O 1
ATOM 759 N N . PRO A 1 94 ? 20.187 -21.152 -26.410 1.00 41.16 94 PRO A N 1
ATOM 760 C CA . PRO A 1 94 ? 20.151 -20.403 -27.655 1.00 41.16 94 PRO A CA 1
ATOM 761 C C . PRO A 1 94 ? 19.498 -21.306 -28.702 1.00 41.16 94 PRO A C 1
ATOM 763 O O . PRO A 1 94 ? 19.974 -22.422 -28.927 1.00 41.16 94 PRO A O 1
ATOM 766 N N . GLN A 1 95 ? 18.381 -20.867 -29.292 1.00 39.38 95 GLN A N 1
ATOM 767 C CA . GLN A 1 95 ? 17.855 -21.521 -30.482 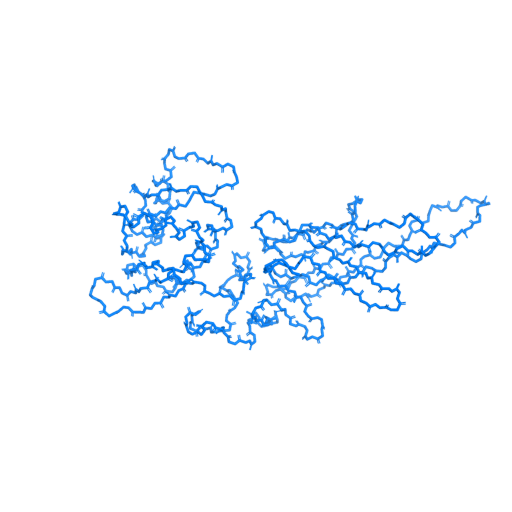1.00 39.38 95 GLN A CA 1
ATOM 768 C C . GLN A 1 95 ? 18.937 -21.368 -31.545 1.00 39.38 95 GLN A C 1
ATOM 770 O O . GLN A 1 95 ? 19.064 -20.322 -32.174 1.00 39.38 95 GLN A O 1
ATOM 775 N N . GLN A 1 96 ? 19.783 -22.387 -31.687 1.00 39.56 96 GLN A N 1
ATOM 776 C CA . GLN A 1 96 ? 20.678 -22.473 -32.822 1.00 39.56 96 GLN A CA 1
ATOM 777 C C . GLN A 1 96 ? 19.778 -22.530 -34.058 1.00 39.56 96 GLN A C 1
ATOM 779 O O . GLN A 1 96 ? 18.979 -23.468 -34.161 1.00 39.56 96 GLN A O 1
ATOM 784 N N . PRO A 1 97 ? 19.867 -21.578 -35.004 1.00 41.25 97 PRO A N 1
ATOM 785 C CA . PRO A 1 97 ? 19.351 -21.856 -36.331 1.00 41.25 97 PRO A CA 1
ATOM 786 C C . PRO A 1 97 ? 20.034 -23.144 -36.803 1.00 41.25 97 PRO A C 1
ATOM 788 O O . PRO A 1 97 ? 21.239 -23.318 -36.601 1.00 41.25 97 PRO A O 1
ATOM 791 N N . ALA A 1 98 ? 19.252 -24.085 -37.338 1.00 42.44 98 ALA A N 1
ATOM 792 C CA . ALA A 1 98 ? 19.770 -25.352 -37.840 1.00 42.44 98 ALA A CA 1
ATOM 793 C C . ALA A 1 98 ? 20.988 -25.063 -38.727 1.00 42.44 98 ALA A C 1
ATOM 795 O O . ALA A 1 98 ? 20.862 -24.332 -39.708 1.00 42.44 98 ALA A O 1
ATOM 796 N N . ALA A 1 99 ? 22.161 -25.566 -38.329 1.00 44.22 99 ALA A N 1
ATOM 797 C CA . ALA A 1 99 ? 23.428 -25.205 -38.949 1.00 44.22 99 ALA A CA 1
ATOM 798 C C . ALA A 1 99 ? 23.351 -25.385 -40.473 1.00 44.22 99 ALA A C 1
ATOM 800 O O . ALA A 1 99 ? 23.262 -26.510 -40.977 1.00 44.22 99 ALA A O 1
ATOM 801 N N . ALA A 1 100 ? 23.392 -24.275 -41.210 1.00 48.09 100 ALA A N 1
ATOM 802 C CA . ALA A 1 100 ? 23.696 -24.310 -42.627 1.00 48.09 100 ALA A CA 1
ATOM 803 C C . ALA A 1 100 ? 25.152 -24.776 -42.752 1.00 48.09 100 ALA A C 1
ATOM 805 O O . ALA A 1 100 ? 26.063 -24.199 -42.156 1.00 48.09 100 ALA A O 1
ATOM 806 N N . TRP A 1 101 ? 25.370 -25.878 -43.467 1.00 37.84 101 TRP A N 1
ATOM 807 C CA . TRP A 1 101 ? 26.698 -26.452 -43.659 1.00 37.84 101 TRP A CA 1
ATOM 808 C C . TRP A 1 101 ? 27.613 -25.419 -44.334 1.00 37.84 101 TRP A C 1
ATOM 810 O O . TRP A 1 101 ? 27.437 -25.131 -45.515 1.00 37.84 101 TRP A O 1
ATOM 820 N N . GLY A 1 102 ? 28.588 -24.878 -43.596 1.00 48.16 102 GLY A N 1
ATOM 821 C CA . GLY A 1 102 ? 29.623 -23.991 -44.142 1.00 48.16 102 GLY A CA 1
ATOM 822 C C . GLY A 1 102 ? 29.933 -22.731 -43.332 1.00 48.16 102 GLY A C 1
ATOM 823 O O . GLY A 1 102 ? 30.945 -22.094 -43.612 1.00 48.16 102 GLY A O 1
ATOM 824 N N . GLU A 1 103 ? 29.133 -22.373 -42.324 1.00 45.94 103 GLU A N 1
ATOM 825 C CA . GLU A 1 103 ? 29.420 -21.201 -41.486 1.00 45.94 103 GLU A CA 1
ATOM 826 C C . GLU A 1 103 ? 30.288 -21.565 -40.273 1.00 45.94 103 GLU A C 1
ATOM 828 O O . GLU A 1 103 ? 30.009 -22.508 -39.528 1.00 45.94 103 GLU A O 1
ATOM 833 N N . VAL A 1 104 ? 31.379 -20.815 -40.085 1.00 43.59 104 VAL A N 1
ATOM 834 C CA . VAL A 1 104 ? 32.235 -20.913 -38.899 1.00 43.59 104 VAL A CA 1
ATOM 835 C C . VAL A 1 104 ? 31.407 -20.481 -37.693 1.00 43.59 104 VAL A C 1
ATOM 837 O O . VAL A 1 104 ? 31.005 -19.325 -37.601 1.00 43.59 104 VAL A O 1
ATOM 840 N N . GLN A 1 105 ? 31.164 -21.410 -36.768 1.00 44.06 105 GLN A N 1
ATOM 841 C CA . GLN A 1 105 ? 30.528 -21.119 -35.487 1.00 44.06 105 GLN A CA 1
ATOM 842 C C . GLN A 1 105 ? 31.409 -20.136 -34.709 1.00 44.06 105 GLN A C 1
ATOM 844 O O . GLN A 1 105 ? 32.428 -20.518 -34.131 1.00 44.06 105 GLN A O 1
ATOM 849 N N . THR A 1 106 ? 31.026 -18.861 -34.684 1.00 39.97 106 THR A N 1
ATOM 850 C CA . THR A 1 106 ? 31.492 -17.957 -33.638 1.00 39.97 106 THR A CA 1
ATOM 851 C C . THR A 1 106 ? 30.851 -18.435 -32.341 1.00 39.97 106 THR A C 1
ATOM 853 O O . THR A 1 106 ? 29.635 -18.605 -32.254 1.00 39.97 106 THR A O 1
ATOM 856 N N . ALA A 1 107 ? 31.678 -18.770 -31.349 1.00 35.81 107 ALA A N 1
ATOM 857 C CA . ALA A 1 107 ? 31.188 -19.191 -30.045 1.00 35.81 107 ALA A CA 1
ATOM 858 C C . ALA A 1 107 ? 30.220 -18.122 -29.519 1.00 35.81 107 ALA A C 1
ATOM 860 O O . ALA A 1 107 ? 30.596 -16.954 -29.428 1.00 35.81 107 ALA A O 1
ATOM 861 N N . ALA A 1 108 ? 28.981 -18.519 -29.214 1.00 38.44 108 ALA A N 1
ATOM 862 C CA . ALA A 1 108 ? 28.015 -17.633 -28.586 1.00 38.44 108 ALA A CA 1
ATOM 863 C C . ALA A 1 108 ? 28.646 -17.062 -27.310 1.00 38.44 108 ALA A C 1
ATOM 865 O O . ALA A 1 108 ? 29.080 -17.817 -26.434 1.00 38.44 108 ALA A O 1
ATOM 866 N N . THR A 1 109 ? 28.734 -15.735 -27.232 1.00 37.53 109 THR A N 1
ATOM 867 C CA . THR A 1 109 ? 29.115 -15.021 -26.014 1.00 37.53 109 THR A CA 1
ATOM 868 C C . THR A 1 109 ? 28.244 -15.554 -24.875 1.00 37.53 109 THR A C 1
ATOM 870 O O . THR A 1 109 ? 27.033 -15.684 -25.082 1.00 37.53 109 THR A O 1
ATOM 873 N N . PRO A 1 110 ? 28.798 -15.916 -23.700 1.00 39.28 110 PRO A N 1
ATOM 874 C CA . PRO A 1 110 ? 27.966 -16.329 -22.579 1.00 39.28 110 PRO A CA 1
ATOM 875 C C . PRO A 1 110 ? 26.970 -15.203 -22.309 1.00 39.28 110 PRO A C 1
ATOM 877 O O . PRO A 1 110 ? 27.387 -14.084 -22.010 1.00 39.28 110 PRO A O 1
ATOM 880 N N . GLY A 1 111 ? 25.678 -15.488 -22.492 1.00 50.62 111 GLY A N 1
ATOM 881 C CA . GLY A 1 111 ? 24.616 -14.523 -22.239 1.00 50.62 111 GLY A CA 1
ATOM 882 C C . GLY A 1 111 ? 24.747 -13.955 -20.828 1.00 50.62 111 GLY A C 1
ATOM 883 O O . GLY A 1 111 ? 25.208 -14.651 -19.917 1.00 50.62 111 GLY A O 1
ATOM 884 N N . HIS A 1 112 ? 24.381 -12.683 -20.677 1.00 53.56 112 HIS A N 1
ATOM 885 C CA . HIS A 1 112 ? 24.255 -11.998 -19.392 1.00 53.56 112 HIS A CA 1
ATOM 886 C C . HIS A 1 112 ? 23.628 -12.939 -18.358 1.00 53.56 112 HIS A C 1
ATOM 888 O O . HIS A 1 112 ? 22.507 -13.401 -18.556 1.00 53.56 112 HIS A O 1
ATOM 894 N N . VAL A 1 113 ? 24.370 -13.289 -17.300 1.00 58.19 113 VAL A N 1
ATOM 895 C CA . VAL A 1 113 ? 23.822 -14.105 -16.208 1.00 58.19 113 VAL A CA 1
ATOM 896 C C . VAL A 1 113 ? 22.921 -13.172 -15.410 1.00 58.19 113 VAL A C 1
ATOM 898 O O . VAL A 1 113 ? 23.455 -12.249 -14.792 1.00 58.19 113 VAL A O 1
ATOM 901 N N . PRO A 1 114 ? 21.593 -13.364 -15.412 1.00 68.75 114 PRO A N 1
ATOM 902 C CA . PRO A 1 114 ? 20.706 -12.378 -14.823 1.00 68.75 114 PRO A CA 1
ATOM 903 C C . PRO A 1 114 ? 20.950 -12.256 -13.319 1.00 68.75 114 PRO A C 1
ATOM 905 O O . PRO A 1 114 ? 21.087 -13.260 -12.609 1.00 68.75 114 PRO A O 1
ATOM 908 N N . ARG A 1 115 ? 21.003 -11.018 -12.819 1.00 84.38 115 ARG A N 1
ATOM 909 C CA . ARG A 1 115 ? 21.113 -10.759 -11.381 1.00 84.38 115 ARG A CA 1
ATOM 910 C C . ARG A 1 115 ? 19.831 -11.174 -10.658 1.00 84.38 115 ARG A C 1
ATOM 912 O O . ARG A 1 115 ? 18.747 -11.058 -11.242 1.00 84.38 115 ARG A O 1
ATOM 919 N N . PRO A 1 116 ? 19.925 -11.621 -9.390 1.00 88.44 116 PRO A N 1
ATOM 920 C CA . PRO A 1 116 ? 18.767 -12.081 -8.633 1.00 88.44 116 PRO A CA 1
ATOM 921 C C . PRO A 1 116 ? 17.623 -11.062 -8.608 1.00 88.44 116 PRO A C 1
ATOM 923 O O . PRO A 1 116 ? 17.851 -9.855 -8.596 1.00 88.44 116 PRO A O 1
ATOM 926 N N . GLN A 1 117 ? 16.384 -11.552 -8.569 1.00 92.12 117 GLN A N 1
ATOM 927 C CA . GLN A 1 117 ? 15.211 -10.714 -8.347 1.00 92.12 117 GLN A CA 1
ATOM 928 C C . GLN A 1 117 ? 14.879 -10.693 -6.851 1.00 92.12 117 GLN A C 1
ATOM 930 O O . GLN A 1 117 ? 14.441 -11.695 -6.276 1.00 92.12 117 GLN A O 1
ATOM 935 N N . ASN A 1 118 ? 15.106 -9.552 -6.203 1.00 94.19 118 ASN A N 1
ATOM 936 C CA . ASN A 1 118 ? 14.991 -9.420 -4.750 1.00 94.19 118 ASN A CA 1
ATOM 937 C C . ASN A 1 118 ? 13.759 -8.632 -4.289 1.00 94.19 118 ASN A C 1
ATOM 939 O O . ASN A 1 118 ? 13.471 -8.639 -3.098 1.00 94.19 118 ASN A O 1
ATOM 943 N N . LEU A 1 119 ? 12.989 -7.996 -5.175 1.00 94.50 119 LEU A N 1
ATOM 944 C CA . LEU A 1 119 ? 11.747 -7.334 -4.767 1.00 94.50 119 LEU A CA 1
ATOM 945 C C . LEU A 1 119 ? 10.716 -8.359 -4.272 1.00 94.50 119 LEU A C 1
ATOM 947 O O . LEU A 1 119 ? 10.595 -9.457 -4.822 1.00 94.50 119 LEU A O 1
ATOM 951 N N . ARG A 1 120 ? 10.011 -8.023 -3.190 1.00 94.06 120 ARG A N 1
ATOM 952 C CA . ARG A 1 120 ? 8.981 -8.868 -2.560 1.00 94.06 120 ARG A CA 1
ATOM 953 C C . ARG A 1 120 ? 7.664 -8.102 -2.506 1.00 94.06 120 ARG A C 1
ATOM 955 O O . ARG A 1 120 ? 7.359 -7.404 -3.470 1.00 94.06 120 ARG A O 1
ATOM 962 N N . PHE A 1 121 ? 6.864 -8.240 -1.442 1.00 91.00 121 PHE A N 1
ATOM 963 C CA . PHE A 1 121 ? 5.681 -7.389 -1.298 1.00 91.00 121 PHE A CA 1
ATOM 964 C C . PHE A 1 121 ? 6.081 -5.926 -1.460 1.00 91.00 121 PHE A C 1
ATOM 966 O O . PHE A 1 121 ? 7.216 -5.547 -1.190 1.00 91.00 121 PHE A O 1
ATOM 973 N N . GLN A 1 122 ? 5.152 -5.096 -1.899 1.00 88.69 122 GLN A N 1
ATOM 974 C CA . GLN A 1 122 ? 5.388 -3.671 -2.089 1.00 88.69 122 GLN A CA 1
ATOM 975 C C . GLN A 1 122 ? 6.136 -3.032 -0.900 1.00 88.69 122 GLN A C 1
ATOM 977 O O . GLN A 1 122 ? 5.682 -3.113 0.241 1.00 88.69 122 GLN A O 1
ATOM 982 N N . GLY A 1 123 ? 7.293 -2.418 -1.181 1.00 85.94 123 GLY A N 1
ATOM 983 C CA . GLY A 1 123 ? 8.196 -1.826 -0.178 1.00 85.94 123 GLY A CA 1
ATOM 984 C C . GLY A 1 123 ? 9.258 -2.777 0.395 1.00 85.94 123 GLY A C 1
ATOM 985 O O . GLY A 1 123 ? 10.202 -2.321 1.037 1.00 85.94 123 GLY A O 1
ATOM 986 N N . GLN A 1 124 ? 9.161 -4.078 0.114 1.00 91.31 124 GLN A N 1
ATOM 987 C CA . GLN A 1 124 ? 10.053 -5.104 0.643 1.00 91.31 124 GLN A CA 1
ATOM 988 C C . GLN A 1 124 ? 11.166 -5.500 -0.329 1.00 91.31 124 GLN A C 1
ATOM 990 O O . GLN A 1 124 ? 10.949 -5.706 -1.526 1.00 91.31 124 GLN A O 1
ATOM 995 N N . TYR A 1 125 ? 12.351 -5.711 0.237 1.00 92.56 125 TYR A N 1
ATOM 996 C CA . TYR A 1 125 ? 13.528 -6.240 -0.437 1.00 92.56 125 TYR A CA 1
ATOM 997 C C . TYR A 1 125 ? 14.024 -7.495 0.287 1.00 92.56 125 TYR A C 1
ATOM 999 O O . TYR A 1 125 ? 14.278 -7.453 1.488 1.00 92.56 125 TYR A O 1
ATOM 1007 N N . LEU A 1 126 ? 14.166 -8.613 -0.422 1.00 94.12 126 LEU A N 1
ATOM 1008 C CA . LEU A 1 126 ? 14.734 -9.840 0.126 1.00 94.12 126 LEU A CA 1
ATOM 1009 C C . LEU A 1 126 ? 16.232 -9.662 0.369 1.00 94.12 126 LEU A C 1
ATOM 1011 O O . LEU A 1 126 ? 17.019 -9.564 -0.572 1.00 94.12 126 LEU A O 1
ATOM 1015 N N . ASP A 1 127 ? 16.622 -9.748 1.634 1.00 90.69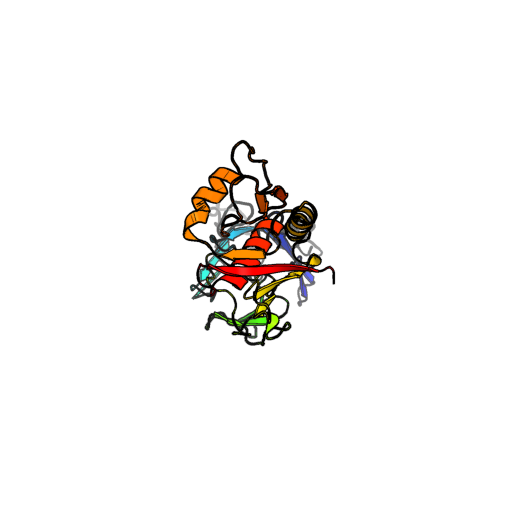 127 ASP A N 1
ATOM 1016 C CA . ASP A 1 127 ? 17.993 -10.029 2.016 1.00 90.69 127 ASP A CA 1
ATOM 1017 C C . ASP A 1 127 ? 18.232 -11.544 1.939 1.00 90.69 127 ASP A C 1
ATOM 1019 O O . ASP A 1 127 ? 17.745 -12.325 2.760 1.00 90.69 127 ASP A O 1
ATOM 1023 N N . ARG A 1 128 ? 18.985 -11.975 0.923 1.00 88.12 128 ARG A N 1
ATOM 1024 C CA . ARG A 1 128 ? 19.264 -13.399 0.692 1.00 88.12 128 ARG A CA 1
ATOM 1025 C C . ARG A 1 128 ? 20.180 -14.026 1.737 1.00 88.12 128 ARG A C 1
ATOM 1027 O O . ARG A 1 128 ? 20.171 -15.249 1.845 1.00 88.12 128 ARG A O 1
ATOM 1034 N N . GLU A 1 129 ? 20.965 -13.242 2.477 1.00 87.38 129 GLU A N 1
ATOM 1035 C CA . GLU A 1 129 ? 21.855 -13.794 3.505 1.00 87.38 129 GLU A CA 1
ATOM 1036 C C . GLU A 1 129 ? 21.059 -14.287 4.714 1.00 87.38 129 GLU A C 1
ATOM 1038 O O . GLU A 1 129 ? 21.364 -15.337 5.281 1.00 87.38 129 GLU A O 1
ATOM 1043 N N . THR A 1 130 ? 20.017 -13.544 5.089 1.00 90.44 130 THR A N 1
ATOM 1044 C CA . THR A 1 130 ? 19.175 -13.858 6.249 1.00 90.44 130 THR A CA 1
ATOM 1045 C C . THR A 1 130 ? 17.875 -14.567 5.879 1.00 90.44 130 THR A C 1
ATOM 1047 O O . THR A 1 130 ? 17.279 -15.224 6.730 1.00 90.44 130 THR A O 1
ATOM 1050 N N . GLY A 1 131 ? 17.420 -14.435 4.631 1.00 90.38 131 GLY A N 1
ATOM 1051 C CA . GLY A 1 131 ? 16.088 -14.858 4.196 1.00 90.38 131 GLY A CA 1
ATOM 1052 C C . GLY A 1 131 ? 14.969 -13.908 4.640 1.00 90.38 131 GLY A C 1
ATOM 1053 O O . GLY A 1 131 ? 13.802 -14.154 4.337 1.00 90.38 131 GLY A O 1
ATOM 1054 N N . LEU A 1 132 ? 15.305 -12.824 5.345 1.00 91.88 132 LEU A N 1
ATOM 1055 C CA . LEU A 1 132 ? 14.349 -11.824 5.804 1.00 91.88 132 LEU A CA 1
ATOM 1056 C C . LEU A 1 132 ? 14.106 -10.775 4.725 1.00 91.88 132 LEU A C 1
ATOM 1058 O O . LEU A 1 132 ? 14.945 -10.495 3.871 1.00 91.88 132 LEU A O 1
ATOM 1062 N N . HIS A 1 133 ? 12.942 -10.148 4.783 1.00 93.44 133 HIS A N 1
ATOM 1063 C CA . HIS A 1 133 ? 12.596 -9.055 3.895 1.00 93.44 133 HIS A CA 1
ATOM 1064 C C . HIS A 1 133 ? 12.838 -7.729 4.617 1.00 93.44 133 HIS A C 1
ATOM 1066 O O . HIS A 1 133 ? 12.162 -7.403 5.595 1.00 93.44 133 HIS A O 1
ATOM 1072 N N . TYR A 1 134 ? 13.796 -6.944 4.140 1.00 88.44 134 TYR A N 1
ATOM 1073 C CA . TYR A 1 134 ? 13.971 -5.566 4.569 1.00 88.44 134 TYR A CA 1
ATOM 1074 C C . TYR A 1 134 ? 12.769 -4.733 4.113 1.00 88.44 134 TYR A C 1
ATOM 1076 O O . TYR A 1 134 ? 12.490 -4.642 2.920 1.00 88.44 134 TYR A O 1
ATOM 1084 N N . ASN A 1 135 ? 12.060 -4.134 5.068 1.00 86.88 135 ASN A N 1
ATOM 1085 C CA . ASN A 1 135 ? 10.884 -3.299 4.842 1.00 86.88 135 ASN A CA 1
ATOM 1086 C C . ASN A 1 135 ? 11.098 -1.936 5.514 1.00 86.88 135 ASN A C 1
ATOM 1088 O O . ASN A 1 135 ? 10.492 -1.626 6.544 1.00 86.88 135 ASN A O 1
ATOM 1092 N N . THR A 1 136 ? 12.056 -1.181 4.970 1.00 80.25 136 THR A N 1
ATOM 1093 C CA . THR A 1 136 ? 12.478 0.166 5.392 1.00 80.25 136 THR A CA 1
ATOM 1094 C C . THR A 1 136 ? 12.949 0.273 6.851 1.00 80.25 136 THR A C 1
ATOM 1096 O O . THR A 1 136 ? 14.141 0.417 7.116 1.00 80.25 136 THR A O 1
ATOM 1099 N N . PHE A 1 137 ? 12.047 0.216 7.827 1.00 73.50 137 PHE A N 1
ATOM 1100 C CA . PHE A 1 137 ? 12.383 0.369 9.248 1.00 73.50 137 PHE A CA 1
ATOM 1101 C C . PHE A 1 137 ? 12.424 -0.947 10.017 1.00 73.50 137 PHE A C 1
ATOM 1103 O O . PHE A 1 137 ? 12.848 -0.970 11.172 1.00 73.50 137 PHE A O 1
ATOM 1110 N N . ARG A 1 138 ? 11.960 -2.041 9.407 1.00 84.12 138 ARG A N 1
ATOM 1111 C CA . ARG A 1 138 ? 11.850 -3.343 10.066 1.00 84.12 138 ARG A CA 1
ATOM 1112 C C . ARG A 1 138 ? 12.256 -4.467 9.127 1.00 84.12 138 ARG A C 1
ATOM 1114 O O . ARG A 1 138 ? 12.073 -4.370 7.917 1.00 84.12 138 ARG A O 1
ATOM 1121 N N . PHE A 1 139 ? 12.734 -5.562 9.704 1.00 85.69 139 PHE A N 1
ATOM 1122 C CA . PHE A 1 139 ? 12.872 -6.827 8.993 1.00 85.69 139 PHE A CA 1
ATOM 1123 C C . PHE A 1 139 ? 11.606 -7.666 9.173 1.00 85.69 139 PHE A C 1
ATOM 1125 O O . PHE A 1 139 ? 11.132 -7.869 10.295 1.00 85.69 139 PHE A O 1
ATOM 1132 N N . TYR A 1 140 ? 11.044 -8.114 8.056 1.00 93.00 140 TYR A N 1
ATOM 1133 C CA . TYR A 1 140 ? 9.878 -8.980 7.968 1.00 93.00 140 TYR A CA 1
ATOM 1134 C C . TYR A 1 140 ? 10.312 -10.425 7.732 1.00 93.00 140 TYR A C 1
ATOM 1136 O O . TYR A 1 140 ? 11.130 -10.702 6.860 1.00 93.00 140 TYR A O 1
ATOM 1144 N N . ASP A 1 141 ? 9.751 -11.336 8.515 1.00 92.31 141 ASP A N 1
ATOM 1145 C CA . ASP A 1 141 ? 9.910 -12.772 8.353 1.00 92.31 141 ASP A CA 1
ATOM 1146 C C . ASP A 1 141 ? 8.678 -13.331 7.610 1.00 92.31 141 ASP A C 1
ATOM 1148 O O . ASP A 1 141 ? 7.570 -13.359 8.176 1.00 92.31 141 ASP A O 1
ATOM 1152 N N . PRO A 1 142 ? 8.841 -13.763 6.346 1.00 91.75 142 PRO A N 1
ATOM 1153 C CA . PRO A 1 142 ? 7.746 -14.271 5.529 1.00 91.75 142 PRO A CA 1
ATOM 1154 C C . PRO A 1 142 ? 7.291 -15.686 5.921 1.00 91.75 142 PRO A C 1
ATOM 1156 O O . PRO A 1 142 ? 6.203 -16.106 5.521 1.00 91.75 142 PRO A O 1
ATOM 1159 N N . ASP A 1 143 ? 8.079 -16.439 6.699 1.00 86.75 143 ASP A N 1
ATOM 1160 C CA . ASP A 1 143 ? 7.698 -17.780 7.157 1.00 86.75 143 ASP A CA 1
ATOM 1161 C C . ASP A 1 143 ? 6.607 -17.732 8.221 1.00 86.75 143 ASP A C 1
ATOM 1163 O O . ASP A 1 143 ? 5.693 -18.562 8.234 1.00 86.75 143 ASP A O 1
ATOM 1167 N N . ILE A 1 144 ? 6.684 -16.733 9.096 1.00 86.12 144 ILE A N 1
ATOM 1168 C CA . ILE A 1 144 ? 5.728 -16.529 10.190 1.00 86.12 144 ILE A CA 1
ATOM 1169 C C . ILE A 1 144 ? 4.797 -15.334 9.963 1.00 86.12 144 ILE A C 1
ATOM 1171 O O . ILE A 1 144 ? 3.888 -15.104 10.762 1.00 86.12 144 ILE A O 1
ATOM 1175 N N . GLY A 1 145 ? 5.000 -14.576 8.886 1.00 88.56 145 GLY A N 1
ATOM 1176 C CA . GLY A 1 145 ? 4.116 -13.493 8.469 1.00 88.56 145 GLY A CA 1
ATOM 1177 C C . GLY A 1 145 ? 4.161 -12.260 9.373 1.00 88.56 145 GLY A C 1
ATOM 1178 O O . GLY A 1 145 ? 3.134 -11.606 9.580 1.00 88.56 145 GLY A O 1
ATOM 1179 N N . ARG A 1 146 ? 5.326 -11.927 9.942 1.00 89.94 146 ARG A N 1
ATOM 1180 C CA . ARG A 1 146 ? 5.464 -10.812 10.894 1.00 89.94 146 ARG A CA 1
ATOM 1181 C C . ARG A 1 146 ? 6.839 -10.163 10.893 1.00 89.94 146 ARG A C 1
ATOM 1183 O O . ARG A 1 146 ? 7.808 -10.744 10.434 1.00 89.94 146 ARG A O 1
ATOM 1190 N N . PHE A 1 147 ? 6.925 -8.967 11.463 1.00 90.06 147 PHE A N 1
ATOM 1191 C CA . PHE A 1 147 ? 8.208 -8.336 11.744 1.00 90.06 147 PHE A CA 1
ATOM 1192 C C . PHE A 1 147 ? 8.943 -9.048 12.878 1.00 90.06 147 PHE A C 1
ATOM 1194 O O . PHE A 1 147 ? 8.318 -9.544 13.817 1.00 90.06 147 PHE A O 1
ATOM 1201 N N . ILE A 1 148 ? 10.274 -9.055 12.805 1.00 86.62 148 ILE A N 1
ATOM 1202 C CA . ILE A 1 148 ? 11.144 -9.545 13.884 1.00 86.62 148 ILE A CA 1
ATOM 1203 C C . ILE A 1 148 ? 11.540 -8.431 14.859 1.00 86.62 148 ILE A C 1
ATOM 1205 O O . ILE A 1 148 ? 11.941 -8.701 15.989 1.00 86.62 148 ILE A O 1
ATOM 1209 N N . ASN A 1 149 ? 11.394 -7.172 14.441 1.00 83.50 149 ASN A N 1
ATOM 1210 C CA . ASN A 1 149 ? 11.621 -6.000 15.276 1.00 83.50 149 ASN A CA 1
ATOM 1211 C C . ASN A 1 149 ? 10.279 -5.431 15.757 1.00 83.50 149 ASN A C 1
ATOM 1213 O O . ASN A 1 149 ? 9.323 -5.406 14.975 1.00 83.50 149 ASN A O 1
ATOM 1217 N N . PRO A 1 150 ? 10.196 -4.958 17.014 1.00 71.31 150 PRO A N 1
ATOM 1218 C CA . PRO A 1 150 ? 9.018 -4.241 17.475 1.00 71.31 150 PRO A CA 1
ATOM 1219 C C . PRO A 1 150 ? 8.840 -2.949 16.676 1.00 71.31 150 PRO A C 1
ATOM 1221 O O . PRO A 1 150 ? 9.812 -2.344 16.223 1.00 71.31 150 PRO A O 1
ATOM 1224 N N . ASP A 1 151 ? 7.589 -2.526 16.532 1.00 69.12 151 ASP A N 1
ATOM 1225 C CA . ASP A 1 151 ? 7.227 -1.285 15.864 1.00 69.12 151 ASP A CA 1
ATOM 1226 C C . ASP A 1 151 ? 7.994 -0.081 16.454 1.00 69.12 151 ASP A C 1
ATOM 1228 O O . ASP A 1 151 ? 7.887 0.157 17.664 1.00 69.12 151 ASP A O 1
ATOM 1232 N N . PRO A 1 152 ? 8.764 0.679 15.645 1.00 56.81 152 PRO A N 1
ATOM 1233 C CA . PRO A 1 152 ? 9.515 1.844 16.109 1.00 56.81 152 PRO A CA 1
ATOM 1234 C C . PRO A 1 152 ? 8.646 2.933 16.742 1.00 56.81 152 PRO A C 1
ATOM 1236 O O . PRO A 1 152 ? 9.127 3.663 17.608 1.00 56.81 152 PRO A O 1
ATOM 1239 N N . ILE A 1 153 ? 7.366 3.029 16.360 1.00 57.75 153 ILE A N 1
ATOM 1240 C CA . ILE A 1 153 ? 6.420 3.967 16.986 1.00 57.75 153 ILE A CA 1
ATOM 1241 C C . ILE A 1 153 ? 5.765 3.388 18.254 1.00 57.75 153 ILE A C 1
ATOM 1243 O O . ILE A 1 153 ? 4.929 4.029 18.894 1.00 57.75 153 ILE A O 1
ATOM 1247 N N . GLY A 1 154 ? 6.175 2.187 18.669 1.00 55.22 154 GLY A N 1
ATOM 1248 C CA . GLY A 1 154 ? 5.755 1.536 19.902 1.00 55.22 154 GLY A CA 1
ATOM 1249 C C . GLY A 1 154 ? 4.265 1.212 19.910 1.00 55.22 154 GLY A C 1
ATOM 1250 O O . GLY A 1 154 ? 3.671 0.894 18.884 1.00 55.22 154 GLY A O 1
ATOM 1251 N N . LEU A 1 155 ? 3.633 1.308 21.083 1.00 54.34 155 LEU A N 1
ATOM 1252 C CA . LEU A 1 155 ? 2.202 1.009 21.250 1.00 54.34 155 LEU A CA 1
ATOM 1253 C C . LEU A 1 155 ? 1.283 1.897 20.393 1.00 54.34 155 LEU A C 1
ATOM 1255 O O . LEU A 1 155 ? 0.114 1.554 20.218 1.00 54.34 155 LEU A O 1
ATOM 1259 N N . ASN A 1 156 ? 1.797 3.002 19.840 1.00 41.81 156 ASN A N 1
ATOM 1260 C CA . ASN A 1 156 ? 1.049 3.830 18.899 1.00 41.81 156 ASN A CA 1
ATOM 1261 C C . ASN A 1 156 ? 0.805 3.118 17.561 1.00 41.81 156 ASN A C 1
ATOM 1263 O O . ASN A 1 156 ? -0.173 3.442 16.896 1.00 41.81 156 ASN A O 1
ATOM 1267 N N . GLY A 1 157 ? 1.623 2.116 17.211 1.00 44.88 157 GLY A N 1
ATOM 1268 C CA . GLY A 1 157 ? 1.409 1.245 16.052 1.00 44.88 157 GLY A CA 1
ATOM 1269 C C . GLY A 1 157 ? 0.428 0.091 16.298 1.00 44.88 157 GLY A C 1
ATOM 1270 O O . GLY A 1 157 ? 0.234 -0.772 15.443 1.00 44.88 157 GLY A O 1
ATOM 1271 N N . GLY A 1 158 ? -0.210 0.066 17.472 1.00 60.56 158 GLY A N 1
ATOM 1272 C CA . GLY A 1 158 ? -1.176 -0.944 17.885 1.00 60.56 158 GLY A CA 1
ATOM 1273 C C . GLY A 1 158 ? -0.637 -1.903 18.947 1.00 60.56 158 GLY A C 1
ATOM 1274 O O . GLY A 1 158 ? 0.514 -1.852 19.375 1.00 60.56 158 GLY A O 1
ATOM 1275 N N . HIS A 1 159 ? -1.501 -2.810 19.404 1.00 68.12 159 HIS A N 1
ATOM 1276 C CA . HIS A 1 159 ? -1.176 -3.721 20.507 1.00 68.12 159 HIS A CA 1
ATOM 1277 C C . HIS A 1 159 ? -0.191 -4.835 20.122 1.00 68.12 159 HIS A C 1
ATOM 1279 O O . HIS A 1 159 ? 0.487 -5.382 20.991 1.00 68.12 159 HIS A O 1
ATOM 1285 N N . ASN A 1 160 ? -0.101 -5.180 18.834 1.00 75.88 160 ASN A N 1
ATOM 1286 C CA . ASN A 1 160 ? 0.822 -6.190 18.326 1.00 75.88 160 ASN A CA 1
ATOM 1287 C C . ASN A 1 160 ? 1.951 -5.522 17.540 1.00 75.88 160 ASN A C 1
ATOM 1289 O O . ASN A 1 160 ? 1.855 -5.355 16.327 1.00 75.88 160 ASN A O 1
ATOM 1293 N N . LEU A 1 161 ? 3.037 -5.206 18.245 1.00 77.25 161 LEU A N 1
ATOM 1294 C CA . LEU A 1 161 ? 4.205 -4.489 17.716 1.00 77.25 161 LEU A CA 1
ATOM 1295 C C . LEU A 1 161 ? 4.944 -5.216 16.584 1.00 77.25 161 LEU A C 1
ATOM 1297 O O . LEU A 1 161 ? 5.828 -4.641 15.963 1.00 77.25 161 LEU A O 1
ATOM 1301 N N . TYR A 1 162 ? 4.610 -6.477 16.330 1.00 82.62 162 TYR A N 1
ATOM 1302 C CA . TYR A 1 162 ? 5.264 -7.305 15.323 1.00 82.62 162 TYR A CA 1
ATOM 1303 C C . TYR A 1 162 ? 4.357 -7.572 14.115 1.00 82.62 162 TYR A C 1
ATOM 1305 O O . TYR A 1 162 ? 4.736 -8.302 13.208 1.00 82.62 162 TYR A O 1
ATOM 1313 N N . ARG A 1 163 ? 3.122 -7.057 14.087 1.00 82.12 163 ARG A N 1
ATOM 1314 C CA . ARG A 1 163 ? 2.179 -7.331 12.993 1.00 82.12 163 ARG A CA 1
ATOM 1315 C C . ARG A 1 163 ? 2.645 -6.656 11.700 1.00 82.12 163 ARG A C 1
ATOM 1317 O O . ARG A 1 163 ? 2.948 -5.473 11.722 1.00 82.12 163 ARG A O 1
ATOM 1324 N N . TYR A 1 164 ? 2.628 -7.395 10.588 1.00 76.62 164 TYR A N 1
ATOM 1325 C CA . TYR A 1 164 ? 2.813 -6.811 9.256 1.00 76.62 164 TYR A CA 1
ATOM 1326 C C . TYR A 1 164 ? 1.536 -6.137 8.756 1.00 76.62 164 TYR A C 1
ATOM 1328 O O . TYR A 1 164 ? 1.478 -4.929 8.591 1.00 76.62 164 TYR A O 1
ATOM 1336 N N . THR A 1 165 ? 0.475 -6.918 8.582 1.00 70.69 165 THR A N 1
ATOM 1337 C CA . THR A 1 165 ? -0.806 -6.440 8.057 1.00 70.69 165 THR A CA 1
ATOM 1338 C C . THR A 1 165 ? -1.934 -7.363 8.522 1.00 70.69 165 THR A C 1
ATOM 1340 O O . THR A 1 165 ? -1.685 -8.542 8.798 1.00 70.69 165 THR A O 1
ATOM 1343 N N . PRO A 1 166 ? -3.181 -6.878 8.663 1.00 65.12 166 PRO A N 1
ATOM 1344 C CA . PRO A 1 166 ? -4.333 -7.747 8.870 1.00 65.12 166 PRO A CA 1
ATOM 1345 C C . PRO A 1 166 ? -4.550 -8.782 7.766 1.00 65.12 166 PRO A C 1
ATOM 1347 O O . PRO A 1 166 ? -4.963 -9.898 8.076 1.00 65.12 166 PRO A O 1
ATOM 1350 N N . ASN A 1 167 ? -4.300 -8.416 6.505 1.00 67.56 167 ASN A N 1
ATOM 1351 C CA . ASN A 1 167 ? -4.531 -9.280 5.350 1.00 67.56 167 ASN A CA 1
ATOM 1352 C C . ASN A 1 167 ? -3.561 -8.938 4.201 1.00 67.56 167 ASN A C 1
ATOM 1354 O O . ASN A 1 167 ? -3.795 -7.951 3.515 1.00 67.56 167 ASN A O 1
ATOM 1358 N N . PRO A 1 168 ? -2.547 -9.766 3.912 1.00 62.41 168 PRO A N 1
ATOM 1359 C CA . PRO A 1 168 ? -1.476 -9.441 2.965 1.00 62.41 168 PRO A CA 1
ATOM 1360 C C . PRO A 1 168 ? -1.931 -9.373 1.502 1.00 62.41 168 PRO A C 1
ATOM 1362 O O . PRO A 1 168 ? -1.254 -8.771 0.682 1.00 62.41 168 PRO A O 1
ATOM 1365 N N . ILE A 1 169 ? -3.093 -9.949 1.170 1.00 66.00 169 ILE A N 1
ATOM 1366 C CA . ILE A 1 169 ? -3.627 -9.957 -0.201 1.00 66.00 169 ILE A CA 1
ATOM 1367 C C . ILE A 1 169 ? -4.277 -8.612 -0.543 1.00 66.00 169 ILE A C 1
ATOM 1369 O O . ILE A 1 169 ? -4.248 -8.169 -1.685 1.00 66.00 169 ILE A O 1
ATOM 1373 N N . THR A 1 170 ? -4.911 -7.977 0.444 1.00 60.78 170 THR A N 1
ATOM 1374 C CA . THR A 1 170 ? -5.671 -6.727 0.246 1.00 60.78 170 THR A CA 1
ATOM 1375 C C . THR A 1 170 ? -5.039 -5.526 0.945 1.00 60.78 170 THR A C 1
ATOM 1377 O O . THR A 1 170 ? -5.436 -4.395 0.681 1.00 60.78 170 THR A O 1
ATOM 1380 N N . TRP A 1 171 ? -4.078 -5.763 1.839 1.00 62.12 171 TRP A N 1
ATOM 1381 C CA . TRP A 1 171 ? -3.443 -4.765 2.687 1.00 62.12 171 TRP A CA 1
ATOM 1382 C C . TRP A 1 171 ? -1.946 -5.032 2.761 1.00 62.12 171 TRP A C 1
ATOM 1384 O O . TRP A 1 171 ? -1.514 -6.085 3.226 1.00 62.12 171 TRP A O 1
ATOM 1394 N N . ILE A 1 172 ? -1.162 -4.029 2.406 1.00 64.81 172 ILE A N 1
ATOM 1395 C CA . ILE A 1 172 ? 0.295 -4.023 2.524 1.00 64.81 172 ILE A CA 1
ATOM 1396 C C . ILE A 1 172 ? 0.708 -2.916 3.500 1.00 64.81 172 ILE A C 1
ATOM 1398 O O . ILE A 1 172 ? 0.005 -1.914 3.626 1.00 64.81 172 ILE A O 1
ATOM 1402 N N . ASP A 1 173 ? 1.842 -3.091 4.178 1.00 63.22 173 ASP A N 1
ATOM 1403 C CA . ASP A 1 173 ? 2.517 -2.033 4.944 1.00 63.22 173 ASP A CA 1
ATOM 1404 C C . ASP A 1 173 ? 3.843 -1.699 4.234 1.00 63.22 173 ASP A C 1
ATOM 1406 O O . ASP A 1 173 ? 4.872 -2.291 4.572 1.00 63.22 173 ASP A O 1
ATOM 1410 N N . PRO A 1 174 ? 3.837 -0.810 3.217 1.00 58.34 174 PRO A N 1
ATOM 1411 C CA . PRO A 1 174 ? 5.032 -0.525 2.421 1.00 58.34 174 PRO A CA 1
ATOM 1412 C C . PRO A 1 174 ? 6.097 0.271 3.182 1.00 58.34 174 PRO A C 1
ATOM 1414 O O . PRO A 1 174 ? 7.188 0.478 2.665 1.00 58.34 174 PRO A O 1
ATOM 1417 N N . TRP A 1 175 ? 5.760 0.780 4.369 1.00 58.88 175 TRP A N 1
ATOM 1418 C CA . TRP A 1 175 ? 6.604 1.703 5.122 1.00 58.88 175 TRP A CA 1
ATOM 1419 C C . TRP A 1 175 ? 7.131 1.040 6.385 1.00 58.88 175 TRP A C 1
ATOM 1421 O O . TRP A 1 175 ? 8.154 1.455 6.905 1.00 58.88 175 TRP A O 1
ATOM 1431 N N . GLY A 1 176 ? 6.464 0.009 6.898 1.00 53.53 176 GLY A N 1
ATOM 1432 C CA . GLY A 1 176 ? 6.793 -0.540 8.200 1.00 53.53 176 GLY A CA 1
ATOM 1433 C C . GLY A 1 176 ? 6.299 0.346 9.346 1.00 53.53 176 GLY A C 1
ATOM 1434 O O . GLY A 1 176 ? 6.860 0.224 10.432 1.00 53.53 176 GLY A O 1
ATOM 1435 N N . TRP A 1 177 ? 5.307 1.219 9.124 1.00 58.31 177 TRP A N 1
ATOM 1436 C CA . TRP A 1 177 ? 4.751 2.159 10.110 1.00 58.31 177 TRP A CA 1
ATOM 1437 C C . TRP A 1 177 ? 3.222 2.073 10.147 1.00 58.31 177 TRP A C 1
ATOM 143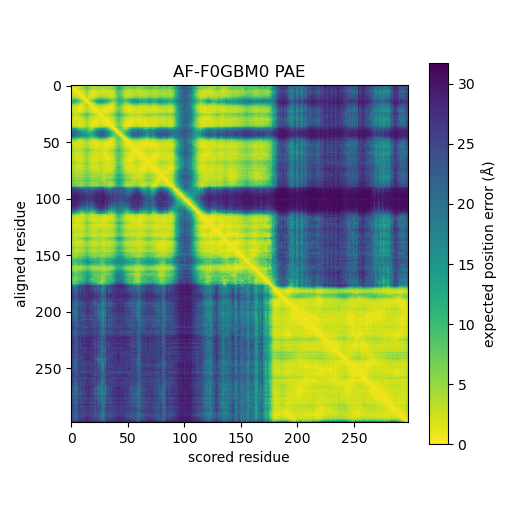9 O O . TRP A 1 177 ? 2.564 1.997 9.113 1.00 58.31 177 TRP A O 1
ATOM 1449 N N . ALA A 1 178 ? 2.635 2.196 11.336 1.00 55.44 178 ALA A N 1
ATOM 1450 C CA . ALA A 1 178 ? 1.194 2.383 11.499 1.00 55.44 178 ALA A CA 1
ATOM 1451 C C . ALA A 1 178 ? 0.871 3.862 11.809 1.00 55.44 178 ALA A C 1
ATOM 1453 O O . ALA A 1 178 ? 0.854 4.288 12.957 1.00 55.44 178 ALA A O 1
ATOM 1454 N N . GLY A 1 179 ? 0.597 4.652 10.769 1.00 57.00 179 GLY A N 1
ATOM 1455 C CA . GLY A 1 179 ? 0.421 6.116 10.816 1.00 57.00 179 GLY A CA 1
ATOM 1456 C C . GLY A 1 179 ? -0.818 6.687 11.540 1.00 57.00 179 GLY A C 1
ATOM 1457 O O . GLY A 1 179 ? -1.065 7.891 11.586 1.00 57.00 179 GLY A O 1
ATOM 1458 N N . CYS A 1 180 ? -1.660 5.831 12.111 1.00 68.44 180 CYS A N 1
ATOM 1459 C CA . CYS A 1 180 ? -2.877 6.235 12.813 1.00 68.44 180 CYS A CA 1
ATOM 1460 C C . CYS A 1 180 ? -2.820 5.757 14.257 1.00 68.44 180 CYS A C 1
ATOM 1462 O O . CYS A 1 180 ? -2.815 4.557 14.521 1.00 68.44 180 CYS A O 1
ATOM 1464 N N . THR A 1 181 ? -2.823 6.699 15.203 1.00 77.31 181 THR A N 1
ATOM 1465 C CA . THR A 1 181 ? -2.821 6.361 16.630 1.00 77.31 181 THR A CA 1
ATOM 1466 C C . THR A 1 181 ? -4.230 6.455 17.195 1.00 77.31 181 THR A C 1
ATOM 1468 O O . THR A 1 181 ? -4.827 7.532 17.216 1.00 77.31 181 THR A O 1
ATOM 1471 N N . LEU A 1 182 ? -4.744 5.341 17.713 1.00 87.06 182 LEU A N 1
ATOM 1472 C CA . LEU A 1 182 ? -6.009 5.298 18.436 1.00 87.06 182 LEU A CA 1
ATOM 1473 C C . LEU A 1 182 ? -5.751 5.199 19.943 1.00 87.06 182 LEU A C 1
ATOM 1475 O O . LEU A 1 182 ? -5.102 4.270 20.417 1.00 87.06 182 LEU A O 1
ATOM 1479 N N . THR A 1 183 ? -6.297 6.132 20.719 1.00 89.19 183 THR A N 1
ATOM 1480 C CA . THR A 1 183 ? -6.179 6.135 22.185 1.00 89.19 183 THR A CA 1
ATOM 1481 C C . THR A 1 183 ? -7.546 6.181 22.842 1.00 89.19 183 THR A C 1
ATOM 1483 O O . THR A 1 183 ? -8.456 6.842 22.353 1.00 89.19 183 THR A O 1
ATOM 1486 N N . LYS A 1 184 ? -7.719 5.473 23.962 1.00 91.69 184 LYS A N 1
ATOM 1487 C CA . LYS A 1 184 ? -8.974 5.524 24.719 1.00 91.69 184 LYS A CA 1
ATOM 1488 C C . LYS A 1 184 ? -9.125 6.891 25.383 1.00 91.69 184 LYS A C 1
ATOM 1490 O O . LYS A 1 184 ? -8.227 7.339 26.097 1.00 91.69 184 LYS A O 1
ATOM 1495 N N . ALA A 1 185 ? -10.266 7.534 25.173 1.00 91.38 185 ALA A N 1
ATOM 1496 C CA . ALA A 1 185 ? -10.535 8.860 25.696 1.00 91.38 185 ALA A CA 1
ATOM 1497 C C . ALA A 1 185 ? -10.958 8.819 27.172 1.00 91.38 185 ALA A C 1
ATOM 1499 O O . ALA A 1 185 ? -11.593 7.876 27.645 1.00 91.38 185 ALA A O 1
ATOM 1500 N N . LYS A 1 186 ? -10.651 9.897 27.900 1.00 89.56 186 LYS A N 1
ATOM 1501 C CA . LYS A 1 186 ? -11.219 10.195 29.228 1.00 89.56 186 LYS A CA 1
ATOM 1502 C C . LYS A 1 186 ? -12.364 11.210 29.108 1.00 89.56 186 LYS A C 1
ATOM 1504 O O . LYS A 1 186 ? -12.439 12.153 29.889 1.00 89.56 186 LYS A O 1
ATOM 1509 N N . SER A 1 187 ? -13.211 11.049 28.093 1.00 89.44 187 SER A N 1
ATOM 1510 C CA . SER A 1 187 ? -14.338 11.937 27.791 1.00 89.44 187 SER A CA 1
ATOM 1511 C C . SER A 1 187 ? -15.670 11.214 28.000 1.00 89.44 187 SER A C 1
ATOM 1513 O O . SER A 1 187 ? -15.733 9.988 27.961 1.00 89.44 187 SER A O 1
ATOM 1515 N N . LYS A 1 188 ? -16.743 11.976 28.241 1.00 89.75 188 LYS A N 1
ATOM 1516 C CA . LYS A 1 188 ? -18.124 11.459 28.208 1.00 89.75 188 LYS A CA 1
ATOM 1517 C C . LYS A 1 188 ? -18.741 11.558 26.808 1.00 89.75 188 LYS A C 1
ATOM 1519 O O . LYS A 1 188 ? -19.715 10.861 26.517 1.00 89.75 188 LYS A O 1
ATOM 1524 N N . ASP A 1 189 ? -18.160 12.383 25.941 1.00 93.12 189 ASP A N 1
ATOM 1525 C CA . ASP A 1 189 ? -18.720 12.735 24.633 1.00 93.12 189 ASP A CA 1
ATOM 1526 C C . ASP A 1 189 ? -18.219 11.825 23.504 1.00 93.12 189 ASP A C 1
ATOM 1528 O O . ASP A 1 189 ? -18.871 11.706 22.469 1.00 93.12 189 ASP A O 1
ATOM 1532 N N . TYR A 1 190 ? -17.097 11.138 23.717 1.00 97.25 190 TYR A N 1
ATOM 1533 C CA . TYR A 1 190 ? -16.505 10.183 22.783 1.00 97.25 190 TYR A CA 1
ATOM 1534 C C . TYR A 1 190 ? -15.651 9.153 23.532 1.00 97.25 190 TYR A C 1
ATOM 1536 O O . TYR A 1 190 ? -15.184 9.412 24.642 1.00 97.25 190 TYR A O 1
ATOM 1544 N N . ASP A 1 191 ? -15.452 7.988 22.921 1.00 96.38 191 ASP A N 1
ATOM 1545 C CA . ASP A 1 191 ? -14.836 6.820 23.554 1.00 96.38 191 ASP A CA 1
ATOM 1546 C C . ASP A 1 191 ? -13.335 6.715 23.237 1.00 96.38 191 ASP A C 1
ATOM 1548 O O . ASP A 1 191 ? -12.550 6.255 24.071 1.00 96.38 191 ASP A O 1
ATOM 1552 N N . TYR A 1 192 ? -12.920 7.180 22.053 1.00 96.44 192 TYR A N 1
ATOM 1553 C CA . TYR A 1 192 ? -11.530 7.158 21.588 1.00 96.44 192 TYR A CA 1
ATOM 1554 C C . TYR A 1 192 ? -11.133 8.458 20.883 1.00 96.44 192 TYR A C 1
ATOM 1556 O O . TYR A 1 192 ? -11.980 9.130 20.304 1.00 96.44 192 TYR A O 1
ATOM 1564 N N . THR A 1 193 ? -9.841 8.777 20.889 1.00 95.69 193 THR A N 1
ATOM 1565 C CA . THR A 1 193 ? -9.233 9.796 20.028 1.00 95.69 193 THR A CA 1
ATOM 1566 C C . THR A 1 193 ? -8.379 9.108 18.967 1.00 95.69 193 THR A C 1
ATOM 1568 O O . THR A 1 193 ? -7.449 8.371 19.308 1.00 95.69 193 THR A O 1
ATOM 1571 N N . LEU A 1 194 ? -8.685 9.360 17.697 1.00 94.06 194 LEU A N 1
ATOM 1572 C CA . LEU A 1 194 ? -7.898 8.980 16.531 1.00 94.06 194 LEU A CA 1
ATOM 1573 C C . LEU A 1 194 ? -7.049 10.179 16.100 1.00 94.06 194 LEU A C 1
ATOM 1575 O O . LEU A 1 194 ? -7.582 11.187 15.639 1.00 94.06 194 LEU A O 1
ATOM 1579 N N . ARG A 1 195 ? -5.732 10.066 16.255 1.00 91.19 195 ARG A N 1
ATOM 1580 C CA . ARG A 1 195 ? -4.775 11.106 15.867 1.00 91.19 195 ARG A CA 1
ATOM 1581 C C . ARG A 1 195 ? -4.181 10.776 14.499 1.00 91.19 195 ARG A C 1
ATOM 1583 O O . ARG A 1 195 ? -3.652 9.679 14.314 1.00 91.19 195 ARG A O 1
ATOM 1590 N N . LEU A 1 196 ? -4.268 11.732 13.578 1.00 89.50 196 LEU A N 1
ATOM 1591 C CA . LEU A 1 196 ? -3.833 11.638 12.184 1.00 89.50 196 LEU A CA 1
ATOM 1592 C C . LEU A 1 196 ? -2.687 12.627 11.936 1.00 89.50 196 LEU A C 1
ATOM 1594 O O . LEU A 1 196 ? -2.855 13.834 12.128 1.00 89.50 196 LEU A O 1
ATOM 1598 N N . LYS A 1 197 ? -1.522 12.133 11.510 1.00 85.38 197 LYS A N 1
ATOM 1599 C CA . LYS A 1 197 ? -0.349 12.972 11.240 1.00 85.38 197 LYS A CA 1
ATOM 1600 C C . LYS A 1 197 ? -0.392 13.502 9.810 1.00 85.38 197 LYS A C 1
ATOM 1602 O O . LYS A 1 197 ? -0.169 12.733 8.877 1.00 85.38 197 LYS A O 1
ATOM 1607 N N . ARG A 1 198 ? -0.643 14.805 9.609 1.00 86.75 198 ARG A N 1
ATOM 1608 C CA . ARG A 1 198 ? -0.877 15.370 8.260 1.00 86.75 198 ARG A CA 1
ATOM 1609 C C . ARG A 1 198 ? 0.238 15.024 7.271 1.00 86.75 198 ARG A C 1
ATOM 1611 O O . ARG A 1 198 ? -0.058 14.735 6.121 1.00 86.75 198 ARG A O 1
ATOM 1618 N N . SER A 1 199 ? 1.497 15.018 7.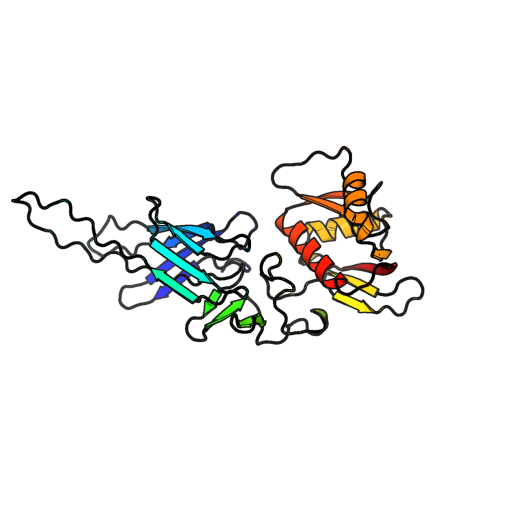705 1.00 83.06 199 SER A N 1
ATOM 1619 C CA . SER A 1 199 ? 2.646 14.766 6.826 1.00 83.06 199 SER A CA 1
ATOM 1620 C C . SER A 1 199 ? 2.658 13.379 6.166 1.00 83.06 199 SER A C 1
ATOM 1622 O O . SER A 1 199 ? 3.367 13.206 5.181 1.00 83.06 199 SER A O 1
ATOM 1624 N N . GLU A 1 200 ? 1.936 12.391 6.703 1.00 78.00 200 GLU A N 1
ATOM 1625 C CA . GLU A 1 200 ? 1.913 11.025 6.156 1.00 78.00 200 GLU A CA 1
ATOM 1626 C C . GLU A 1 200 ? 0.991 10.890 4.946 1.00 78.00 200 GLU A C 1
ATOM 1628 O O . GLU A 1 200 ? 1.367 10.281 3.947 1.00 78.00 200 GLU A O 1
ATOM 1633 N N . TYR A 1 201 ? -0.188 11.511 5.020 1.00 85.56 201 TYR A N 1
ATOM 1634 C CA . TYR A 1 201 ? -1.158 11.580 3.928 1.00 85.56 201 TYR A CA 1
ATOM 1635 C C . TYR A 1 201 ? -1.619 13.036 3.753 1.00 85.56 201 TYR A C 1
ATOM 1637 O O . TYR A 1 201 ? -2.721 13.402 4.190 1.00 85.56 201 TYR A O 1
ATOM 1645 N N . PRO A 1 202 ? -0.756 13.908 3.185 1.00 88.06 202 PRO A N 1
ATOM 1646 C CA . PRO A 1 202 ? -0.966 15.354 3.180 1.00 88.06 202 PRO A CA 1
ATOM 1647 C C . PRO A 1 202 ? -2.262 15.791 2.513 1.00 88.06 202 PRO A C 1
ATOM 1649 O O . PRO A 1 202 ? -2.873 16.770 2.949 1.00 88.06 202 PRO A O 1
ATOM 1652 N N . GLN A 1 203 ? -2.694 15.086 1.465 1.00 90.62 203 GLN A N 1
ATOM 1653 C CA . GLN A 1 203 ? -3.909 15.456 0.751 1.00 90.62 203 GLN A CA 1
ATOM 1654 C C . GLN A 1 203 ? -5.154 15.011 1.521 1.00 90.62 203 GLN A C 1
ATOM 1656 O O . GLN A 1 203 ? -6.044 15.834 1.750 1.00 90.62 203 GLN A O 1
ATOM 1661 N N . THR A 1 204 ? -5.208 13.748 1.954 1.00 93.81 204 THR A N 1
ATOM 1662 C CA . THR A 1 204 ? -6.377 13.170 2.637 1.00 93.81 204 THR A CA 1
ATOM 1663 C C . THR A 1 204 ? -6.570 13.771 4.013 1.00 93.81 204 THR A C 1
ATOM 1665 O O . THR A 1 204 ? -7.619 14.335 4.306 1.00 93.81 204 THR A O 1
ATOM 1668 N N . PHE A 1 205 ? -5.541 13.764 4.857 1.00 95.00 205 PHE A N 1
ATOM 1669 C CA . PHE A 1 205 ? -5.658 14.361 6.189 1.00 95.00 205 PHE A CA 1
ATOM 1670 C C . PHE A 1 205 ? -5.784 15.883 6.114 1.00 95.00 205 PHE A C 1
ATOM 1672 O O . PHE A 1 205 ? -6.417 16.497 6.976 1.00 95.00 205 PHE A O 1
ATOM 1679 N N . GLY A 1 206 ? -5.270 16.490 5.038 1.00 96.38 206 GLY A N 1
ATOM 1680 C CA . GLY A 1 206 ? -5.559 17.876 4.706 1.00 96.38 206 GLY A CA 1
ATOM 1681 C C . GLY A 1 206 ? -7.038 18.123 4.424 1.00 96.38 206 GLY A C 1
ATOM 1682 O O . GLY A 1 206 ? -7.621 19.044 4.989 1.00 96.38 206 GLY A O 1
ATOM 1683 N N . HIS A 1 207 ? -7.675 17.270 3.621 1.00 98.31 207 HIS A N 1
ATOM 1684 C CA . HIS A 1 207 ? -9.111 17.343 3.369 1.00 98.31 207 HIS A CA 1
ATOM 1685 C C . HIS A 1 207 ? -9.945 17.152 4.632 1.00 98.31 207 HIS A C 1
ATOM 1687 O O . HIS A 1 207 ? -10.843 17.956 4.873 1.00 98.31 207 HIS A O 1
ATOM 1693 N N . ILE A 1 208 ? -9.619 16.155 5.455 1.00 97.88 208 ILE A N 1
ATOM 1694 C CA . ILE A 1 208 ? -10.289 15.918 6.739 1.00 97.88 208 ILE A CA 1
ATOM 1695 C C . ILE A 1 208 ? -10.179 17.163 7.630 1.00 97.88 208 ILE A C 1
ATOM 1697 O O . ILE A 1 208 ? -11.184 17.636 8.159 1.00 97.88 208 ILE A O 1
ATOM 1701 N N . SER A 1 209 ? -8.977 17.736 7.756 1.00 96.75 209 SER A N 1
ATOM 1702 C CA . SER A 1 209 ? -8.757 18.957 8.536 1.00 96.75 209 SER A CA 1
ATOM 1703 C C . SER A 1 209 ? -9.580 20.136 8.024 1.00 96.75 209 SER A C 1
ATOM 1705 O O . SER A 1 209 ? -10.172 20.851 8.832 1.00 96.75 209 SER A O 1
ATOM 1707 N N . ASP A 1 210 ? -9.619 20.355 6.711 1.00 97.88 210 ASP A N 1
ATOM 1708 C CA . ASP A 1 210 ? -10.379 21.456 6.119 1.00 97.88 210 ASP A CA 1
ATOM 1709 C C . ASP A 1 210 ? -11.887 21.243 6.296 1.00 97.88 210 ASP A C 1
ATOM 1711 O O . ASP A 1 210 ? -12.616 22.181 6.611 1.00 97.88 210 ASP A O 1
ATOM 1715 N N . ALA A 1 211 ? -12.372 20.012 6.117 1.00 98.12 211 ALA A N 1
ATOM 1716 C CA . ALA A 1 211 ? -13.777 19.670 6.299 1.00 98.12 211 ALA A CA 1
ATOM 1717 C C . ALA A 1 211 ? -14.212 19.897 7.755 1.00 98.12 211 ALA A C 1
ATOM 1719 O O . ALA A 1 211 ? -15.233 20.538 7.994 1.00 98.12 211 ALA A O 1
ATOM 1720 N N . ILE A 1 212 ? -13.413 19.464 8.734 1.00 97.75 212 ILE A N 1
ATOM 1721 C CA . ILE A 1 212 ? -13.665 19.759 10.153 1.00 97.75 212 ILE A CA 1
ATOM 1722 C C . ILE A 1 212 ? -13.672 21.275 10.402 1.00 97.75 212 ILE A C 1
ATOM 1724 O O . ILE A 1 212 ? -14.591 21.791 11.038 1.00 97.75 212 ILE A O 1
ATOM 1728 N N . GLY A 1 213 ? -12.705 22.012 9.844 1.00 97.00 213 GLY A N 1
ATOM 1729 C CA . GLY A 1 213 ? -12.660 23.478 9.926 1.00 97.00 213 GLY A CA 1
ATOM 1730 C C . GLY A 1 213 ? -13.887 24.170 9.315 1.00 97.00 213 GLY A C 1
ATOM 1731 O O . GLY A 1 213 ? -14.290 25.233 9.783 1.00 97.00 213 GLY A O 1
ATOM 1732 N N . ASN A 1 214 ? -14.521 23.537 8.326 1.00 97.56 214 ASN A N 1
ATOM 1733 C CA . ASN A 1 214 ? -15.756 23.990 7.682 1.00 97.56 214 ASN A CA 1
ATOM 1734 C C . ASN A 1 214 ? -17.038 23.488 8.376 1.00 97.56 214 ASN A C 1
ATOM 1736 O O . ASN A 1 214 ? -18.131 23.647 7.834 1.00 97.56 214 ASN A O 1
ATOM 1740 N N . GLY A 1 215 ? -16.931 22.905 9.574 1.00 97.31 215 GLY A N 1
ATOM 1741 C CA . GLY A 1 215 ? -18.076 22.513 10.398 1.00 97.31 215 GLY A CA 1
ATOM 1742 C C . GLY A 1 215 ? -18.585 21.089 10.174 1.00 97.31 215 GLY A C 1
ATOM 1743 O O . GLY A 1 215 ? -19.628 20.733 10.725 1.00 97.31 215 GLY A O 1
ATOM 1744 N N . HIS A 1 216 ? -17.873 20.259 9.405 1.00 98.12 216 HIS A N 1
ATOM 1745 C CA . HIS A 1 216 ? -18.142 18.820 9.387 1.00 98.12 216 HIS A CA 1
ATOM 1746 C C . HIS A 1 216 ? -17.709 18.179 10.714 1.00 98.12 216 HIS A C 1
ATOM 1748 O O . HIS A 1 216 ? -16.856 18.703 11.429 1.00 98.12 216 HIS A O 1
ATOM 1754 N N . ALA A 1 217 ? -18.299 17.030 11.046 1.00 97.44 217 ALA A N 1
ATOM 1755 C CA . ALA A 1 217 ? -18.086 16.381 12.335 1.00 97.44 217 ALA A CA 1
ATOM 1756 C C . ALA A 1 217 ? -16.603 16.034 12.589 1.00 97.44 217 ALA A C 1
ATOM 1758 O O . ALA A 1 217 ? -15.955 15.391 11.760 1.00 97.44 217 ALA A O 1
ATOM 1759 N N . ASP A 1 218 ? -16.094 16.428 13.760 1.00 97.38 218 ASP A N 1
ATOM 1760 C CA . ASP A 1 218 ? -14.804 15.995 14.314 1.00 97.38 218 ASP A CA 1
ATOM 1761 C C . ASP A 1 218 ? -14.959 14.776 15.239 1.00 97.38 218 ASP A C 1
ATOM 1763 O O . ASP A 1 218 ? -14.003 14.041 15.466 1.00 97.38 218 ASP A O 1
ATOM 1767 N N . ILE A 1 219 ? -16.166 14.535 15.758 1.00 98.06 219 ILE A N 1
ATOM 1768 C CA . ILE A 1 219 ? -16.545 13.319 16.479 1.00 98.06 219 ILE A CA 1
ATOM 1769 C C . ILE A 1 219 ? -17.456 12.491 15.581 1.00 98.06 219 ILE A C 1
ATOM 1771 O O . ILE A 1 219 ? -18.536 12.931 15.196 1.00 98.06 219 ILE A O 1
ATOM 1775 N N . VAL A 1 220 ? -17.020 11.274 15.282 1.00 98.19 220 VAL A N 1
ATOM 1776 C CA . VAL A 1 220 ? -17.674 10.362 14.346 1.00 98.19 220 VAL A CA 1
ATOM 1777 C C . VAL A 1 220 ? -18.005 9.035 15.017 1.00 98.19 220 VAL A C 1
ATOM 1779 O O . VAL A 1 220 ? -17.281 8.558 15.890 1.00 98.19 220 VAL A O 1
ATOM 1782 N N . THR A 1 221 ? -19.109 8.420 14.618 1.00 98.25 221 THR A N 1
ATOM 1783 C CA . THR A 1 221 ? -19.622 7.180 15.194 1.00 98.25 221 THR A CA 1
ATOM 1784 C C . THR A 1 221 ? -19.440 6.041 14.203 1.00 98.25 221 THR A C 1
ATOM 1786 O O . THR A 1 221 ? -20.000 6.075 13.108 1.00 98.25 221 THR A O 1
ATOM 1789 N N . VAL A 1 222 ? -18.701 5.000 14.588 1.00 97.12 222 VAL A N 1
ATOM 1790 C CA . VAL A 1 222 ? -18.476 3.811 13.752 1.00 97.12 222 VAL A CA 1
ATOM 1791 C C . VAL A 1 222 ? -19.814 3.147 13.413 1.00 97.12 222 VAL A C 1
ATOM 1793 O O . VAL A 1 222 ? -20.552 2.738 14.307 1.00 97.12 222 VAL A O 1
ATOM 1796 N N . GLN A 1 223 ? -20.139 3.038 12.124 1.00 96.06 223 GLN A N 1
ATOM 1797 C CA . GLN A 1 223 ? -21.353 2.384 11.635 1.00 96.06 223 GLN A CA 1
ATOM 1798 C C . GLN A 1 223 ? -21.095 1.773 10.252 1.00 96.06 223 GLN A C 1
ATOM 1800 O O . GLN A 1 223 ? -21.366 2.371 9.212 1.00 96.06 223 GLN A O 1
ATOM 1805 N N . ARG A 1 224 ? -20.564 0.549 10.215 1.00 89.00 224 ARG A N 1
ATOM 1806 C CA . ARG A 1 224 ? -20.098 -0.056 8.955 1.00 89.00 224 ARG A CA 1
ATOM 1807 C C . ARG A 1 224 ? -21.246 -0.527 8.063 1.00 89.00 224 ARG A C 1
ATOM 1809 O O . ARG A 1 224 ? -21.117 -0.520 6.840 1.00 89.00 224 ARG A O 1
ATOM 1816 N N . GLY A 1 225 ? -22.385 -0.892 8.657 1.00 88.94 225 GLY A N 1
ATOM 1817 C CA . GLY A 1 225 ? -23.553 -1.397 7.925 1.00 88.94 225 GLY A CA 1
ATOM 1818 C C . GLY A 1 225 ? -24.176 -0.402 6.932 1.00 88.94 225 GLY A C 1
ATOM 1819 O O . GLY A 1 225 ? -24.790 -0.827 5.954 1.00 88.94 225 GLY A O 1
ATOM 1820 N N . SER A 1 226 ? -24.001 0.909 7.137 1.00 90.25 226 SER A N 1
ATOM 1821 C CA . SER A 1 226 ? -24.543 1.969 6.270 1.00 90.25 226 SER A CA 1
ATOM 1822 C C . SER A 1 226 ? -23.562 2.451 5.195 1.00 90.25 226 SER A C 1
ATOM 1824 O O . SER A 1 226 ? -23.964 3.205 4.308 1.00 90.25 226 SER A O 1
ATOM 1826 N N . ALA A 1 227 ? -22.315 1.964 5.178 1.00 88.31 227 ALA A N 1
ATOM 1827 C CA . ALA A 1 227 ? -21.248 2.516 4.340 1.00 88.31 227 ALA A CA 1
ATOM 1828 C C . ALA A 1 227 ? -21.572 2.557 2.839 1.00 88.31 227 ALA A C 1
ATOM 1830 O O . ALA A 1 227 ? -21.315 3.552 2.163 1.00 88.31 227 ALA A O 1
ATOM 1831 N N . LYS A 1 228 ? -22.201 1.505 2.302 1.00 89.56 228 LYS A N 1
ATOM 1832 C CA . LYS A 1 228 ? -22.591 1.465 0.883 1.00 89.56 228 LYS A CA 1
ATOM 1833 C C . LYS A 1 228 ? -23.653 2.515 0.540 1.00 89.56 228 LYS A C 1
ATOM 1835 O O . LYS A 1 228 ? -23.626 3.070 -0.558 1.00 89.56 228 LYS A O 1
ATOM 1840 N N . LEU A 1 229 ? -24.592 2.767 1.454 1.00 94.12 229 LEU A N 1
ATOM 1841 C CA . LEU A 1 229 ? -25.620 3.791 1.281 1.00 94.12 229 LEU A CA 1
ATOM 1842 C C . LEU A 1 229 ? -25.006 5.187 1.406 1.00 94.12 229 LEU A C 1
ATOM 1844 O O . LEU A 1 229 ? -25.224 6.010 0.523 1.00 94.12 229 LEU A O 1
ATOM 1848 N N . ASN A 1 230 ? -24.186 5.412 2.433 1.00 96.31 230 ASN A N 1
ATOM 1849 C CA . ASN A 1 230 ? -23.510 6.686 2.661 1.00 96.31 230 ASN A CA 1
ATOM 1850 C C . ASN A 1 230 ? -22.674 7.086 1.444 1.00 96.31 230 ASN A C 1
ATOM 1852 O O . ASN A 1 230 ? -22.899 8.148 0.878 1.00 96.31 230 ASN A O 1
ATOM 1856 N N . ARG A 1 231 ? -21.836 6.180 0.930 1.00 92.19 231 ARG A N 1
ATOM 1857 C CA . ARG A 1 231 ? -21.020 6.429 -0.267 1.00 92.19 231 ARG A CA 1
ATOM 1858 C C . ARG A 1 231 ? -21.836 6.713 -1.531 1.00 92.19 231 ARG A C 1
ATOM 1860 O O . ARG A 1 231 ? -21.386 7.411 -2.434 1.00 92.19 231 ARG A O 1
ATOM 1867 N N . LYS A 1 232 ? -23.046 6.156 -1.636 1.00 95.38 232 LYS A N 1
ATOM 1868 C CA . LYS A 1 232 ? -23.958 6.478 -2.743 1.00 95.38 232 LYS A CA 1
ATOM 1869 C C . LYS A 1 232 ? -24.500 7.905 -2.617 1.00 95.38 232 LYS A C 1
ATOM 1871 O O . LYS A 1 232 ? -24.660 8.560 -3.642 1.00 95.38 232 LYS A O 1
ATOM 1876 N N . LEU A 1 233 ? -24.817 8.343 -1.398 1.00 97.12 233 LEU A N 1
ATOM 1877 C CA . LEU A 1 233 ? -25.384 9.663 -1.120 1.00 97.12 233 LEU A CA 1
ATOM 1878 C C . LEU A 1 233 ? -24.333 10.771 -1.249 1.00 97.12 233 LEU A C 1
ATOM 1880 O O . LEU A 1 233 ? -24.562 11.721 -1.987 1.00 97.12 233 LEU A O 1
ATOM 1884 N N . SER A 1 234 ? -23.166 10.608 -0.625 1.00 96.62 234 SER A N 1
ATOM 1885 C CA . SER A 1 234 ? -22.058 11.577 -0.676 1.00 96.62 234 SER A CA 1
ATOM 1886 C C . SER A 1 234 ? -21.558 11.831 -2.103 1.00 96.62 234 SER A C 1
ATOM 1888 O O . SER A 1 234 ? -21.257 12.960 -2.479 1.00 96.62 234 SER A O 1
ATOM 1890 N N . LEU A 1 235 ? -21.492 10.784 -2.932 1.00 96.50 235 LEU A N 1
ATOM 1891 C CA . LEU A 1 235 ? -20.968 10.864 -4.299 1.00 96.50 235 LEU A CA 1
ATOM 1892 C C . LEU A 1 235 ? -22.048 11.140 -5.356 1.00 96.50 235 LEU A C 1
ATOM 1894 O O . LEU A 1 235 ? -21.748 11.131 -6.558 1.00 96.50 235 LEU A O 1
ATOM 1898 N N . ALA A 1 236 ? -23.300 11.359 -4.950 1.00 96.00 236 ALA A N 1
ATOM 1899 C CA . ALA A 1 236 ? -24.394 11.627 -5.873 1.00 96.00 236 ALA A CA 1
ATOM 1900 C C . ALA A 1 236 ? -24.120 12.908 -6.682 1.00 96.00 236 ALA A C 1
ATOM 1902 O O . ALA A 1 236 ? -23.881 13.978 -6.138 1.00 96.00 236 ALA A O 1
ATOM 1903 N N . GLY A 1 237 ? -24.131 12.799 -8.015 1.00 93.81 237 GLY A N 1
ATOM 1904 C CA . GLY A 1 237 ? -23.875 13.933 -8.915 1.00 93.81 237 GLY A CA 1
ATOM 1905 C C . GLY A 1 237 ? -22.398 14.321 -9.084 1.00 93.81 237 GLY A C 1
ATOM 1906 O O . GLY A 1 237 ? -22.080 15.109 -9.975 1.00 93.81 237 GLY A O 1
ATOM 1907 N N . ILE A 1 238 ? -21.479 13.729 -8.316 1.00 95.00 238 ILE A N 1
ATOM 1908 C CA . ILE A 1 238 ? -20.040 13.992 -8.426 1.00 95.00 238 ILE A CA 1
ATOM 1909 C C . ILE A 1 238 ? -19.436 13.037 -9.454 1.00 95.00 238 ILE A C 1
ATOM 1911 O O . ILE A 1 238 ? -19.367 11.826 -9.235 1.00 95.00 238 ILE A O 1
ATOM 1915 N N . LYS A 1 239 ? -18.990 13.568 -10.595 1.00 96.56 239 LYS A N 1
ATOM 1916 C CA . LYS A 1 239 ? -18.379 12.761 -11.663 1.00 96.56 239 LYS A CA 1
ATOM 1917 C C . LYS A 1 239 ? -17.059 12.136 -11.205 1.00 96.56 239 LYS A C 1
ATOM 1919 O O . LYS A 1 239 ? -16.385 12.635 -10.319 1.00 96.56 239 LYS A O 1
ATOM 1924 N N . THR A 1 240 ? -16.664 11.028 -11.814 1.00 95.06 240 THR A N 1
ATOM 1925 C CA . THR A 1 240 ? -15.302 10.509 -11.646 1.00 95.06 240 THR A CA 1
ATOM 1926 C C . THR A 1 240 ? -14.315 11.376 -12.425 1.00 95.06 240 THR A C 1
ATOM 1928 O O . THR A 1 240 ? -14.647 11.876 -13.502 1.00 95.06 240 THR A O 1
ATOM 1931 N N . LYS A 1 241 ? -13.090 11.513 -11.916 1.00 94.56 241 LYS A N 1
ATOM 1932 C CA . LYS A 1 241 ? -11.973 12.168 -12.605 1.00 94.56 241 LYS A CA 1
ATOM 1933 C C . LYS A 1 241 ? -10.861 11.137 -12.796 1.00 94.56 241 LYS A C 1
ATOM 1935 O O . LYS A 1 241 ? -10.518 10.437 -11.852 1.00 94.56 241 LYS A O 1
ATOM 1940 N N . ALA A 1 242 ? -10.347 11.005 -14.018 1.00 90.56 242 ALA A N 1
ATOM 1941 C CA . ALA A 1 242 ? -9.300 10.030 -14.317 1.00 90.56 242 ALA A CA 1
ATOM 1942 C C . ALA A 1 242 ? -8.062 10.272 -13.434 1.00 90.56 242 ALA A C 1
ATOM 1944 O O . ALA A 1 242 ? -7.654 11.421 -13.255 1.00 90.56 242 ALA A O 1
ATOM 1945 N N . GLY A 1 243 ? -7.503 9.194 -12.877 1.00 85.38 243 GLY A N 1
ATOM 1946 C CA . GLY A 1 243 ? -6.321 9.240 -12.009 1.00 85.38 243 GLY A CA 1
ATOM 1947 C C . GLY A 1 243 ? -6.544 9.867 -10.629 1.00 85.38 243 GLY A C 1
ATOM 1948 O O . GLY A 1 243 ? -5.569 10.228 -9.986 1.00 85.38 243 GLY A O 1
ATOM 1949 N N . MET A 1 244 ? -7.792 10.048 -10.185 1.00 87.44 244 MET A N 1
ATOM 1950 C CA . MET A 1 244 ? -8.118 10.683 -8.904 1.00 87.44 244 MET A CA 1
ATOM 1951 C C . MET A 1 244 ? -9.204 9.888 -8.183 1.00 87.44 244 MET A C 1
ATOM 1953 O O . MET A 1 244 ? -10.221 9.529 -8.786 1.00 87.44 244 MET A O 1
ATOM 1957 N N . ASP A 1 245 ? -9.031 9.682 -6.882 1.00 83.75 245 ASP A N 1
ATOM 1958 C CA . ASP A 1 245 ? -10.085 9.143 -6.032 1.00 83.75 245 ASP A CA 1
ATOM 1959 C C . ASP A 1 245 ? -10.940 10.291 -5.466 1.00 83.75 245 ASP A C 1
ATOM 1961 O O . ASP A 1 245 ? -10.504 11.438 -5.378 1.00 83.75 245 ASP A O 1
ATOM 1965 N N . ARG A 1 246 ? -12.199 9.996 -5.126 1.00 96.25 246 ARG A N 1
ATOM 1966 C CA . ARG A 1 246 ? -13.103 10.933 -4.440 1.00 96.25 246 ARG A CA 1
ATOM 1967 C C . ARG A 1 246 ? -13.083 10.582 -2.961 1.00 96.25 246 ARG A C 1
ATOM 1969 O O . ARG A 1 246 ? -13.697 9.585 -2.583 1.00 96.25 246 ARG A O 1
ATOM 1976 N N . ASP A 1 247 ? -12.334 11.354 -2.192 1.00 97.00 247 ASP A N 1
ATOM 1977 C CA . ASP A 1 247 ? -12.287 11.246 -0.739 1.00 97.00 247 ASP A CA 1
ATOM 1978 C C . ASP A 1 247 ? -13.516 11.913 -0.111 1.00 97.00 247 ASP A C 1
ATOM 1980 O O . ASP A 1 247 ? -14.058 12.864 -0.676 1.00 97.00 247 ASP A O 1
ATOM 1984 N N . GLU A 1 248 ? -13.961 11.409 1.037 1.00 97.12 248 GLU A N 1
ATOM 1985 C CA . GLU A 1 248 ? -15.235 11.749 1.676 1.00 97.12 248 GLU A CA 1
ATOM 1986 C C . GLU A 1 248 ? -15.019 12.040 3.170 1.00 97.12 248 GLU A C 1
ATOM 1988 O O . GLU A 1 248 ? -14.568 11.165 3.912 1.00 97.12 248 GLU A O 1
ATOM 1993 N N . TRP A 1 249 ? -15.413 13.230 3.641 1.00 98.19 249 TRP A N 1
ATOM 1994 C CA . TRP A 1 249 ? -15.464 13.537 5.073 1.00 98.19 249 TRP A CA 1
ATOM 1995 C C . TRP A 1 249 ? -16.807 14.146 5.517 1.00 98.19 249 TRP A C 1
ATOM 1997 O O . TRP A 1 249 ? -17.192 15.195 5.000 1.00 98.19 249 TRP A O 1
ATOM 2007 N N . PRO A 1 250 ? -17.505 13.573 6.517 1.00 98.19 250 PRO A N 1
ATOM 2008 C CA . PRO A 1 250 ? -17.153 12.349 7.239 1.00 98.19 250 PRO A CA 1
ATOM 2009 C C . PRO A 1 250 ? -17.202 11.098 6.348 1.00 98.19 250 PRO A C 1
ATOM 2011 O O . PRO A 1 250 ? -18.029 10.999 5.440 1.00 98.19 250 PRO A O 1
ATOM 2014 N N . MET A 1 251 ? -16.304 10.141 6.605 1.00 96.06 251 MET A N 1
ATOM 2015 C CA . MET A 1 251 ? -16.194 8.922 5.797 1.00 96.06 251 MET A CA 1
ATOM 2016 C C . MET A 1 251 ? -17.476 8.087 5.833 1.00 96.06 251 MET A C 1
ATOM 2018 O O . MET A 1 251 ? -18.179 8.017 6.840 1.00 96.06 251 MET A O 1
ATOM 2022 N N . ALA A 1 252 ? -17.724 7.343 4.755 1.00 94.56 252 ALA A N 1
ATOM 2023 C CA . ALA A 1 252 ? -18.924 6.525 4.611 1.00 94.56 252 ALA A CA 1
ATOM 2024 C C . ALA A 1 252 ? -19.117 5.472 5.722 1.00 94.56 252 ALA A C 1
ATOM 2026 O O . ALA A 1 252 ? -20.253 5.129 6.034 1.00 94.56 252 ALA A O 1
ATOM 2027 N N . MET A 1 253 ? -18.038 4.974 6.338 1.00 94.75 253 MET A N 1
ATOM 2028 C CA . MET A 1 253 ? -18.098 4.009 7.449 1.00 94.75 253 MET A CA 1
ATOM 2029 C C . MET A 1 253 ? -18.586 4.600 8.782 1.00 94.75 253 MET A C 1
ATOM 2031 O O . MET A 1 253 ? -18.691 3.867 9.770 1.00 94.75 253 MET A O 1
ATOM 2035 N N . PHE A 1 254 ? -18.845 5.906 8.825 1.00 97.75 254 PHE A N 1
ATOM 2036 C CA . PHE A 1 254 ? -19.390 6.596 9.983 1.00 97.75 254 PHE A CA 1
ATOM 2037 C C . PHE A 1 254 ? -20.858 6.949 9.796 1.00 97.75 254 PHE A C 1
ATOM 2039 O O . PHE A 1 254 ? -21.327 7.178 8.681 1.00 97.75 254 PHE A O 1
ATOM 2046 N N . LYS A 1 255 ? -21.577 7.046 10.915 1.00 97.69 255 LYS A N 1
ATOM 2047 C CA . LYS A 1 255 ? -22.979 7.475 10.954 1.00 97.69 255 LYS A CA 1
ATOM 2048 C C . LYS A 1 255 ? -23.169 8.886 10.383 1.00 97.69 255 LYS A C 1
ATOM 2050 O O . LYS A 1 255 ? -24.205 9.164 9.794 1.00 97.69 255 LYS A O 1
ATOM 2055 N N . GLU A 1 256 ? -22.190 9.759 10.586 1.00 97.88 256 GLU A N 1
ATOM 2056 C CA . GLU A 1 256 ? -22.169 11.158 10.155 1.00 97.88 256 GLU A CA 1
ATOM 2057 C C . GLU A 1 256 ? -21.767 11.317 8.679 1.00 97.88 256 GLU A C 1
ATOM 2059 O O . GLU A 1 256 ? -21.807 12.425 8.151 1.00 97.88 256 GLU A O 1
ATOM 2064 N N . GLY A 1 257 ? -21.355 10.230 8.017 1.00 96.44 257 GLY A N 1
ATOM 2065 C CA . GLY A 1 257 ? -21.081 10.227 6.584 1.00 96.44 257 GLY A CA 1
ATOM 2066 C C . GLY A 1 257 ? -22.360 10.196 5.746 1.00 96.44 257 GLY A C 1
ATOM 2067 O O . GLY A 1 257 ? -23.470 10.033 6.250 1.00 96.44 257 GLY A O 1
ATOM 2068 N N . GLY A 1 258 ? -22.198 10.287 4.427 1.00 96.31 258 GLY A N 1
ATOM 2069 C CA . GLY A 1 258 ? -23.315 10.241 3.487 1.00 96.31 258 GLY A CA 1
ATOM 2070 C C . GLY A 1 258 ? -23.720 11.612 2.963 1.00 96.31 258 GLY A C 1
ATOM 2071 O O . GLY A 1 258 ? -22.872 12.350 2.466 1.00 96.31 258 GLY A O 1
ATOM 2072 N N . ASP A 1 259 ? -25.018 11.913 2.984 1.00 96.00 259 ASP A N 1
ATOM 2073 C CA . ASP A 1 259 ? -25.536 13.168 2.430 1.00 96.00 259 ASP A CA 1
ATOM 2074 C C . ASP A 1 259 ? -24.918 14.384 3.136 1.00 96.00 259 ASP A C 1
ATOM 2076 O O . ASP A 1 259 ? -24.831 14.427 4.362 1.00 96.00 259 ASP A O 1
ATOM 2080 N N . GLY A 1 260 ? -24.452 15.354 2.351 1.00 94.56 260 GLY A N 1
ATOM 2081 C CA . GLY A 1 260 ? -23.748 16.528 2.865 1.00 94.56 260 GLY A CA 1
ATOM 2082 C C . GLY A 1 260 ? -22.300 16.295 3.313 1.00 94.56 260 GLY A C 1
ATOM 2083 O O . GLY A 1 260 ? -21.706 17.224 3.851 1.00 94.56 260 GLY A O 1
ATOM 2084 N N . ALA A 1 261 ? -21.700 15.117 3.095 1.00 97.81 261 ALA A N 1
ATOM 2085 C CA . ALA A 1 261 ? -20.261 14.933 3.296 1.00 97.81 261 ALA A CA 1
ATOM 2086 C C . ALA A 1 261 ? -19.445 15.803 2.317 1.00 97.81 261 ALA A C 1
ATOM 2088 O O . ALA A 1 261 ? -19.792 15.943 1.143 1.00 97.81 261 ALA A O 1
ATOM 2089 N N . SER A 1 262 ? -18.339 16.372 2.797 1.00 98.44 262 SER A N 1
ATOM 2090 C CA . SER A 1 262 ? -17.350 17.051 1.962 1.00 98.44 262 SER A CA 1
ATOM 2091 C C . SER A 1 262 ? -16.670 16.031 1.060 1.00 98.44 262 SER A C 1
ATOM 2093 O O . SER A 1 262 ? -16.266 14.963 1.524 1.00 98.44 262 SER A O 1
ATOM 2095 N N . VAL A 1 263 ? -16.521 16.362 -0.223 1.00 98.25 263 VAL A N 1
ATOM 2096 C CA . VAL A 1 263 ? -15.872 15.492 -1.206 1.00 98.25 263 VAL A CA 1
ATOM 2097 C C . VAL A 1 263 ? -14.754 16.241 -1.915 1.00 98.25 263 VAL A C 1
ATOM 2099 O O . VAL A 1 263 ? -14.966 17.334 -2.447 1.00 98.25 263 VAL A O 1
ATOM 2102 N N . ARG A 1 264 ? -13.565 15.632 -1.976 1.00 98.25 264 ARG A N 1
ATOM 2103 C CA . ARG A 1 264 ? -12.385 16.189 -2.652 1.00 98.25 264 ARG A CA 1
ATOM 2104 C C . ARG A 1 264 ? -11.755 15.146 -3.568 1.00 98.25 264 ARG A C 1
ATOM 2106 O O . ARG A 1 264 ? -11.717 13.965 -3.242 1.00 98.25 264 ARG A O 1
ATOM 2113 N N . TYR A 1 265 ? -11.258 15.583 -4.724 1.00 98.12 265 TYR A N 1
ATOM 2114 C CA . TYR A 1 265 ? -10.419 14.725 -5.560 1.00 98.12 265 TYR A CA 1
ATOM 2115 C C . TYR A 1 265 ? -9.014 14.672 -4.979 1.00 98.12 265 TYR A C 1
ATOM 2117 O O . TYR A 1 265 ? -8.386 15.721 -4.829 1.00 98.12 265 TYR A O 1
ATOM 2125 N N . ILE A 1 266 ? -8.549 13.469 -4.672 1.00 89.56 266 ILE A N 1
ATOM 2126 C CA . ILE A 1 266 ? -7.266 13.217 -4.022 1.00 89.56 266 ILE A CA 1
ATOM 2127 C C . ILE A 1 266 ? -6.482 12.194 -4.839 1.00 89.56 266 ILE A C 1
ATOM 2129 O O . ILE A 1 266 ? -7.070 11.333 -5.505 1.00 89.56 266 ILE A O 1
ATOM 2133 N N . ASP A 1 267 ? -5.155 12.310 -4.807 1.00 83.00 267 ASP A N 1
ATOM 2134 C CA . ASP A 1 267 ? -4.270 11.295 -5.363 1.00 83.00 267 ASP A CA 1
ATOM 2135 C C . ASP A 1 267 ? -4.632 9.894 -4.818 1.00 83.00 267 ASP A C 1
ATOM 2137 O O . ASP A 1 267 ? -4.751 9.718 -3.602 1.00 83.00 267 ASP A O 1
ATOM 2141 N N . PRO A 1 268 ? -4.824 8.881 -5.684 1.00 69.00 268 PRO A N 1
ATOM 2142 C CA . PRO A 1 268 ? -5.247 7.557 -5.243 1.00 69.00 268 PRO A CA 1
ATOM 2143 C C . PRO A 1 268 ? -4.306 6.893 -4.234 1.00 69.00 268 PRO A C 1
ATOM 2145 O O . PRO A 1 268 ? -4.784 6.160 -3.371 1.00 69.00 268 PRO A O 1
ATOM 2148 N N . SER A 1 269 ? -2.993 7.133 -4.310 1.00 63.12 269 SER A N 1
ATOM 2149 C CA . SER A 1 269 ? -2.043 6.554 -3.355 1.00 63.12 269 SER A CA 1
ATOM 2150 C C . SER A 1 269 ? -2.224 7.153 -1.967 1.00 63.12 269 SER A C 1
ATOM 2152 O O . SER A 1 269 ? -2.267 6.415 -0.983 1.00 63.12 269 SER A O 1
ATOM 2154 N N . ASP A 1 270 ? -2.353 8.479 -1.890 1.00 81.00 270 ASP A N 1
ATOM 2155 C CA . ASP A 1 270 ? -2.584 9.202 -0.635 1.00 81.00 270 ASP A CA 1
ATOM 2156 C C . ASP A 1 270 ? -3.916 8.757 -0.003 1.00 81.00 270 ASP A C 1
ATOM 2158 O O . ASP A 1 270 ? -3.947 8.300 1.140 1.00 81.00 270 ASP A O 1
ATOM 2162 N N . ASN A 1 271 ? -4.997 8.757 -0.792 1.00 74.44 271 ASN A N 1
ATOM 2163 C CA . ASN A 1 271 ? -6.344 8.430 -0.320 1.00 74.44 271 ASN A CA 1
ATOM 2164 C C . ASN A 1 271 ? -6.494 6.981 0.159 1.00 74.44 271 ASN A C 1
ATOM 2166 O O . ASN A 1 271 ? -7.083 6.707 1.207 1.00 74.44 271 ASN A O 1
ATOM 2170 N N . ARG A 1 272 ? -5.963 6.019 -0.602 1.00 74.81 272 ARG A N 1
ATOM 2171 C CA . ARG A 1 272 ? -6.077 4.595 -0.252 1.00 74.81 272 ARG A CA 1
ATOM 2172 C C . ARG A 1 272 ? -5.200 4.242 0.942 1.00 74.81 272 ARG A C 1
ATOM 2174 O O . ARG A 1 272 ? -5.641 3.469 1.793 1.00 74.81 272 ARG A O 1
ATOM 2181 N N . GLY A 1 273 ? -4.004 4.827 1.030 1.00 67.88 273 GLY A N 1
ATOM 2182 C CA . GLY A 1 273 ? -3.128 4.676 2.190 1.00 67.88 273 GLY A CA 1
ATOM 2183 C C . GLY A 1 273 ? -3.770 5.228 3.465 1.00 67.88 273 GLY A C 1
ATOM 2184 O O . GLY A 1 273 ? -3.859 4.517 4.467 1.00 67.88 273 GLY A O 1
ATOM 2185 N N . ALA A 1 274 ? -4.328 6.440 3.403 1.00 74.75 274 ALA A N 1
ATOM 2186 C CA . ALA A 1 274 ? -5.056 7.053 4.512 1.00 74.75 274 ALA A CA 1
ATOM 2187 C C . ALA A 1 274 ? -6.274 6.223 4.949 1.00 74.75 274 ALA A C 1
ATOM 2189 O O . ALA A 1 274 ? -6.430 5.921 6.136 1.00 74.75 274 ALA A O 1
ATOM 2190 N N . GLY A 1 275 ? -7.113 5.801 3.995 1.00 71.38 275 GLY A N 1
ATOM 2191 C CA . GLY A 1 275 ? -8.289 4.972 4.266 1.00 71.38 275 GLY A CA 1
ATOM 2192 C C . GLY A 1 275 ? -7.934 3.618 4.886 1.00 71.38 275 GLY A C 1
ATOM 2193 O O . GLY A 1 275 ? -8.611 3.165 5.811 1.00 71.38 275 GLY A O 1
ATOM 2194 N N . SER A 1 276 ? -6.839 3.002 4.431 1.00 66.25 276 SER A N 1
ATOM 2195 C CA . SER A 1 276 ? -6.267 1.797 5.039 1.00 66.25 276 SER A CA 1
ATOM 2196 C C . SER A 1 276 ? -5.846 2.068 6.487 1.00 66.25 276 SER A C 1
ATOM 2198 O O . SER A 1 276 ? -6.347 1.427 7.412 1.00 66.25 276 SER A O 1
ATOM 2200 N N . SER A 1 277 ? -5.012 3.084 6.716 1.00 69.50 277 SER A N 1
ATOM 2201 C CA . SER A 1 277 ? -4.493 3.420 8.047 1.00 69.50 277 SER A CA 1
ATOM 2202 C C . SER A 1 277 ? -5.617 3.647 9.071 1.00 69.50 277 SER A C 1
ATOM 2204 O O . SER A 1 277 ? -5.626 3.036 10.147 1.00 69.50 277 SER A O 1
ATOM 2206 N N . ILE A 1 278 ? -6.638 4.427 8.694 1.00 81.75 278 ILE A N 1
ATOM 2207 C CA . ILE A 1 278 ? -7.812 4.678 9.538 1.00 81.75 278 ILE A CA 1
ATOM 2208 C C . ILE A 1 278 ? -8.640 3.400 9.730 1.00 81.75 278 ILE A C 1
ATOM 2210 O O . ILE A 1 278 ? -9.025 3.071 10.853 1.00 81.75 278 ILE A O 1
ATOM 2214 N N . GLY A 1 279 ? -8.897 2.646 8.660 1.00 75.94 279 GLY A N 1
ATOM 2215 C CA . GLY A 1 279 ? -9.655 1.398 8.726 1.00 75.94 279 GLY A CA 1
ATOM 2216 C C . GLY A 1 279 ? -9.026 0.368 9.669 1.00 75.94 279 GLY A C 1
ATOM 2217 O O . GLY A 1 279 ? -9.745 -0.256 10.451 1.00 75.94 279 GLY A O 1
ATOM 2218 N N . ASN A 1 280 ? -7.696 0.228 9.654 1.00 68.88 280 ASN A N 1
ATOM 2219 C CA . ASN A 1 280 ? -6.967 -0.650 10.571 1.00 68.88 280 ASN A CA 1
ATOM 2220 C C . ASN A 1 280 ? -7.054 -0.152 12.014 1.00 68.88 280 ASN A C 1
ATOM 2222 O O . ASN A 1 280 ? -7.403 -0.938 12.897 1.00 68.88 280 ASN A O 1
ATOM 2226 N N . ALA A 1 281 ? -6.804 1.140 12.250 1.00 77.38 281 ALA A N 1
ATOM 2227 C CA . ALA A 1 281 ? -6.879 1.726 13.587 1.00 77.38 281 ALA A CA 1
ATOM 2228 C C . ALA A 1 281 ? -8.257 1.513 14.233 1.00 77.38 281 ALA A C 1
ATOM 2230 O O . ALA A 1 281 ? -8.352 1.291 15.436 1.00 77.38 281 ALA A O 1
ATOM 2231 N N . LEU A 1 282 ? -9.322 1.530 13.429 1.00 84.00 282 LEU A N 1
ATOM 2232 C CA . LEU A 1 282 ? -10.696 1.365 13.896 1.00 84.00 282 LEU A CA 1
ATOM 2233 C C . LEU A 1 282 ? -11.215 -0.077 13.818 1.00 84.00 282 LEU A C 1
ATOM 2235 O O . LEU A 1 282 ? -12.344 -0.317 14.237 1.00 84.00 282 LEU A O 1
ATOM 2239 N N . SER A 1 283 ? -10.452 -1.029 13.273 1.00 82.50 283 SER A N 1
ATOM 2240 C CA . SER A 1 283 ? -10.941 -2.368 12.895 1.00 82.50 283 SER A CA 1
ATOM 2241 C C . SER A 1 283 ? -11.583 -3.149 14.047 1.00 82.50 283 SER A C 1
ATOM 2243 O O . SER A 1 283 ? -12.654 -3.724 13.860 1.00 82.50 283 SER A O 1
ATOM 2245 N N . ASP A 1 284 ? -10.997 -3.077 15.242 1.00 83.81 284 ASP A N 1
ATOM 2246 C CA . ASP A 1 284 ? -11.469 -3.790 16.435 1.00 83.81 284 ASP A CA 1
ATOM 2247 C C . ASP A 1 284 ? -12.591 -3.052 17.191 1.00 83.81 284 ASP A C 1
ATOM 2249 O O . ASP A 1 284 ? -13.147 -3.579 18.158 1.00 83.81 284 ASP A O 1
ATOM 2253 N N . LEU A 1 285 ? -12.948 -1.828 16.778 1.00 87.75 285 LEU A N 1
ATOM 2254 C CA . LEU A 1 285 ? -14.002 -1.062 17.442 1.00 87.75 285 LEU A CA 1
ATOM 2255 C C . LEU A 1 285 ? -15.394 -1.533 16.996 1.00 87.75 285 LEU A C 1
ATOM 2257 O O . LEU A 1 285 ? -15.669 -1.562 15.786 1.00 87.75 285 LEU A O 1
ATOM 2261 N N . PRO A 1 286 ? -16.307 -1.840 17.937 1.00 92.69 286 PRO A N 1
ATOM 2262 C CA . PRO A 1 286 ? -17.676 -2.202 17.600 1.00 92.69 286 PRO A CA 1
ATOM 2263 C C . PRO A 1 286 ? -18.440 -1.007 17.023 1.00 92.69 286 PRO A C 1
ATOM 2265 O O . PRO A 1 286 ? -18.154 0.154 17.339 1.00 92.69 286 PRO A O 1
ATOM 2268 N N . ASP A 1 287 ? -19.448 -1.297 16.199 1.00 95.94 287 ASP A N 1
ATOM 2269 C CA . ASP A 1 287 ? -20.383 -0.276 15.724 1.00 95.94 287 ASP A CA 1
ATOM 2270 C C . ASP A 1 287 ? -21.051 0.428 16.927 1.00 95.94 287 ASP A C 1
ATOM 2272 O O . ASP A 1 287 ? -21.357 -0.193 17.947 1.00 95.94 287 ASP A O 1
ATOM 2276 N N . GLY A 1 288 ? -21.248 1.742 16.819 1.00 96.69 288 GLY A N 1
ATOM 2277 C CA . GLY A 1 288 ? -21.710 2.618 17.900 1.00 96.69 288 GLY A CA 1
ATOM 2278 C C . GLY A 1 288 ? -20.593 3.307 18.691 1.00 96.69 288 GLY A C 1
ATOM 2279 O O . GLY A 1 288 ? -20.882 4.254 19.420 1.00 96.69 288 GLY A O 1
ATOM 2280 N N . THR A 1 289 ? -19.333 2.890 18.524 1.00 97.81 289 THR A N 1
ATOM 2281 C CA . THR A 1 289 ? -18.181 3.554 19.157 1.00 97.81 289 THR A CA 1
ATOM 2282 C C . THR A 1 289 ? -17.993 4.961 18.594 1.00 97.81 289 THR A C 1
ATOM 2284 O O . THR A 1 289 ? -17.925 5.134 17.375 1.00 97.81 289 THR A O 1
ATOM 2287 N N . ARG A 1 290 ? -17.871 5.960 19.472 1.00 98.25 290 ARG A N 1
ATOM 2288 C CA . ARG A 1 290 ? -17.627 7.364 19.112 1.00 98.25 290 ARG A CA 1
ATOM 2289 C C . ARG A 1 290 ? -16.137 7.671 19.158 1.00 98.25 290 ARG A C 1
ATOM 2291 O O . ARG A 1 290 ? -15.472 7.424 20.165 1.00 98.25 290 ARG A O 1
ATOM 2298 N N . VAL A 1 291 ? -15.619 8.248 18.087 1.00 97.81 291 VAL A N 1
ATOM 2299 C CA . VAL A 1 291 ? -14.199 8.520 17.891 1.00 97.81 291 VAL A CA 1
ATOM 2300 C C . VAL A 1 291 ? -14.028 9.998 17.569 1.00 97.81 291 VAL A C 1
ATOM 2302 O O . VAL A 1 291 ? -14.598 10.484 16.599 1.00 97.81 291 VAL A O 1
ATOM 2305 N N . LYS A 1 292 ? -13.248 10.720 18.373 1.00 97.81 292 LYS A N 1
ATOM 2306 C CA . LYS A 1 292 ? -12.808 12.077 18.048 1.00 97.81 292 LYS A CA 1
ATOM 2307 C C . LYS A 1 292 ? -11.592 12.011 17.135 1.00 97.81 292 LYS A C 1
ATOM 2309 O O . LYS A 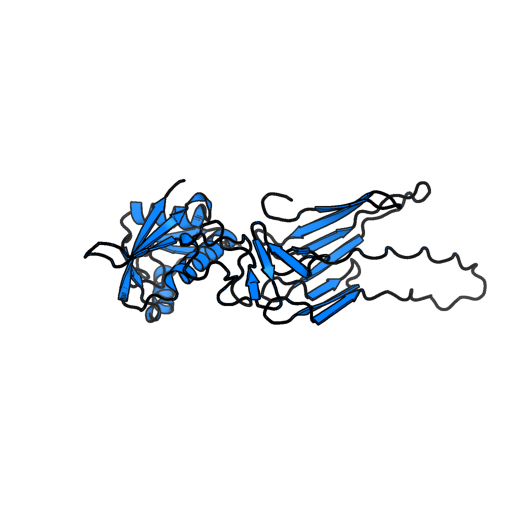1 292 ? -10.646 11.292 17.439 1.00 97.81 292 LYS A O 1
ATOM 2314 N N . VAL A 1 293 ? -11.610 12.754 16.041 1.00 97.19 293 VAL A N 1
ATOM 2315 C CA . VAL A 1 293 ? -10.552 12.781 15.032 1.00 97.19 293 VAL A CA 1
ATOM 2316 C C . VAL A 1 293 ? -9.760 14.068 15.201 1.00 97.19 293 VAL A C 1
ATOM 2318 O O . VAL A 1 293 ? -10.324 15.160 15.210 1.00 97.19 293 VAL A O 1
ATOM 2321 N N . GLU A 1 294 ? -8.447 13.940 15.351 1.00 94.31 294 GLU A N 1
ATOM 2322 C CA . GLU A 1 294 ? -7.539 15.067 15.546 1.00 94.31 294 GLU A CA 1
ATOM 2323 C C . GLU A 1 294 ? -6.413 15.001 14.520 1.00 94.31 294 GLU A C 1
ATOM 2325 O O . GLU A 1 294 ? -5.693 14.006 14.437 1.00 94.31 294 GLU A O 1
ATOM 2330 N N . ILE A 1 295 ? -6.253 16.074 13.749 1.00 93.19 295 ILE A N 1
ATOM 2331 C CA . ILE A 1 295 ? -5.180 16.222 12.771 1.00 93.19 295 ILE A CA 1
ATOM 2332 C C . ILE A 1 295 ? -4.108 17.082 13.415 1.00 93.19 295 ILE A C 1
ATOM 2334 O O . ILE A 1 295 ? -4.413 18.136 13.975 1.00 93.19 295 ILE A O 1
ATOM 2338 N N . PHE A 1 296 ? -2.862 16.631 13.344 1.00 86.69 296 PHE A N 1
ATOM 2339 C CA . PHE A 1 296 ? -1.728 17.391 13.845 1.00 86.69 296 PHE A CA 1
ATOM 2340 C C . PHE A 1 296 ? -0.636 17.507 12.785 1.00 86.69 296 PHE A C 1
ATOM 2342 O O . PHE A 1 296 ? -0.401 16.592 11.991 1.00 86.69 296 PHE A O 1
ATOM 2349 N N . ASP A 1 297 ? 0.011 18.665 12.812 1.00 76.38 297 ASP A N 1
ATOM 2350 C CA . ASP A 1 297 ? 1.185 18.999 12.027 1.00 76.38 297 ASP A CA 1
ATOM 2351 C C . ASP A 1 297 ? 2.378 18.852 12.982 1.00 76.38 297 ASP A C 1
ATOM 2353 O O . ASP A 1 297 ? 2.588 19.697 13.852 1.00 76.38 297 ASP A O 1
ATOM 2357 N N . GLU A 1 298 ? 3.062 17.710 12.923 1.00 57.09 298 GLU A N 1
ATOM 2358 C CA . GLU A 1 298 ? 4.360 17.505 13.589 1.00 57.09 298 GLU A CA 1
ATOM 2359 C C . GLU A 1 298 ? 5.497 17.925 12.661 1.00 57.09 298 GLU A C 1
ATOM 2361 O O . GLU A 1 298 ? 5.462 17.494 11.484 1.00 57.09 298 GLU A O 1
#

Nearest PDB structures (foldseek):
  6ejt-assembly1_A  TM=9.907E-01  e=9.045E-13  Bacillus licheniformis
  5omt-assembly1_A  TM=9.448E-01  e=1.376E-12  Bacillus licheniformis
  8qjd-assembly2_B  TM=8.585E-01  e=1.647E-12  Salmonella bongori N268-08
  8qjd-assembly1_A  TM=8.158E-01  e=1.020E-12  Salmonella bongori N268-08
  8qjc-assembly1_A  TM=8.291E-01  e=1.749E-12  Salmonella bongori N268-08

pLDDT: mean 82.2, std 16.29, range [35.81, 98.44]

=== Feature glossary ===
Annotated list of the representations used here:

Nearest PDB structures. The Foldseek neighbor list gives the closest experimentally determined structures in the PDB, ranked by structural alignment. TM-score near 1 means near-identical fold; near 0.3 means only rough topology match. This is how one finds what a novel AlphaFold prediction most resembles in the solved-structure universe.

Foldseek 3Di. Foldseek's 3Di representation compresses backbone geometry into a per-residue letter drawn from a learned twenty-state alphabet. It captures the tertiary interaction pattern around each residue — which residues are packed against it in space, regardless of where they are in sequence.

Radius of gyration, Cα contacts, bounding box. Radius of gyration (Rg) is the root-mean-square distance of Cα atoms from their centroid — a single number for overall size and compactness. A globular domain of N residues has Rg ≈ 2.2·N^0.38 Å; an extended or disordered chain has a much larger Rg. The Cα contact count is the number of residue pairs whose Cα atoms are within 8 Å and are more than four positions apart in sequence — a standard proxy for tertiary packing density. The bounding box is the smallest axis-aligned box enclosing all Cα atoms.

InterPro / GO / CATH / organism. The annotation block draws on four external resources. InterPro: which protein families and domains the sequence belongs to. GO: standardized terms for what the protein does, what process it participates in, and where in the cell it acts. CATH: which structural fold it has in the CATH hierarchy. Organism: the species of origin.

mmCIF coordinates. The mmCIF block holds the 3D Cartesian coordinates of each backbone atom (N, Cα, C, O) in ångströms. mmCIF is the PDB's canonical archive format — a tagged-loop text representation of the atomic model.

pLDDT. pLDDT is the predicted lDDT-Cα score: AlphaFold's confidence that the local environment of each residue (all inter-atomic distances within 15 Å) is correctly placed. It is a per-residue number between 0 and 100, with higher meaning more reliable.

Backbone torsions (φ/ψ). φ (phi) and ψ (psi) are the two rotatable backbone dihedrals per residue: φ is the C(i-1)–N–Cα–C torsion, ψ is the N–Cα–C–N(i+1) torsion, both in degrees on (−180°, 180°]. α-helical residues cluster near (−60°, −45°); β-strand residues near (−120°, +130°). A Ramachandran plot is simply a scatter of (φ, ψ) for every residue.

B-factor. For experimental (PDB) structures, the B-factor (temperature factor) quantifies the positional spread of each atom in the crystal — a combination of thermal vibration and static disorder — in units of Å². High B-factors mark flexible loops or poorly resolved regions; low B-factors mark the rigid, well-ordered core.

Secondary structure (3-state, P-SEA). SS3 is a coarse helix/strand/coil call (letters a/b/c) made by the P-SEA algorithm from inter-Cα distances and dihedrals. It is less detailed than DSSP but needs only Cα positions.

Predicted aligned error.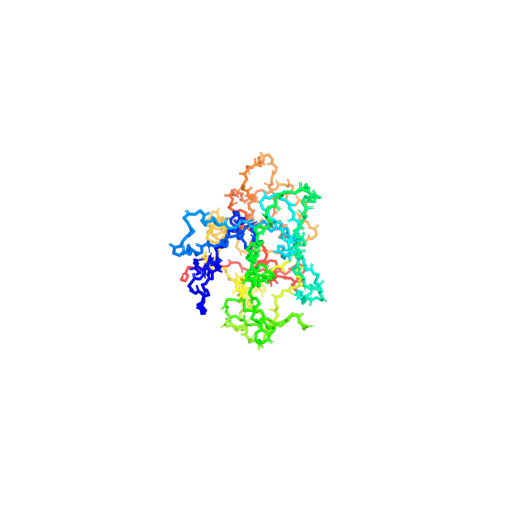 Predicted aligned error is AlphaFold's pairwise confidence. Unlike pLDDT (per-residue), PAE is per-residue-pair and captures whether two parts of the structure are correctly placed relative to each other. Units are ångströms of expected positional error.

Solvent-accessible surface area. Solvent-accessible surface area (SASA) is the area in Å² traced out by the centre of a 1.4 Å probe sphere (a water molecule) rolled over the protein's van der Waals surface (Shrake–Rupley / Lee–Richards construction). Buried residues have near-zero SASA; fully exposed residues can exceed 200 Å². The total SASA scales roughly with the number of surface residues.

Secondary structure (8-state, DSSP). The SS8 string is DSSP's per-residue secondary-structure call. α-helix (H) means an i→i+4 H-bond ladder; β-strand (E) means the residue participates in a β-sheet; 3₁₀ (G) and π (I) are tighter and wider helices; T/S are turns/bends; '-' is loop.

Rendered structure images. Structure images are PyMOL renders from six orthogonal camera directions. Cartoon representation draws helices as coils and strands as arrows; sticks shows the backbone as bonds; surface shows the solvent-excluded envelope. Rainbow coloring maps sequence position to hue (blue→red, N→C); chain coloring assigns a distinct color per polypeptide.

Sequence. The amino-acid sequence is the protein's primary structure: the linear order of residues from the N-terminus to the C-terminus, written in one-letter code. Everything else here — the 3D coordinates, the secondary structure, the domain annotations — is ultimately a consequence of this string.

Contact-map, Ramachandran, and PAE plots. Three diagnostic plots accompany the record. The Cα contact map visualizes the tertiary structure as a 2D adjacency matrix (8 Å cutoff, sequence-local contacts suppressed). The Ramachandran plot shows the distribution of backbone (φ, ψ) torsions, with points in the α and β basins reflecting secondary structure content. The PAE plot shows AlphaFold's inter-residue confidence as a color matrix.